Protein AF-A0A7S2KQN2-F1 (afdb_monomer)

Radius of gyration: 42.1 Å; Cα contacts (8 Å, |Δi|>4): 143; chains: 1; bounding box: 127×73×117 Å

Organism: NCBI:txid1333877

pLDDT: mean 79.77, std 14.78, range [39.94, 97.62]

Structure (mmCIF, N/CA/C/O backbone):
data_AF-A0A7S2KQN2-F1
#
_entry.id   AF-A0A7S2KQN2-F1
#
loop_
_atom_site.group_PDB
_atom_site.id
_atom_site.type_symbol
_atom_site.label_atom_id
_atom_site.label_alt_id
_atom_site.label_comp_id
_atom_site.label_asym_id
_atom_site.label_entity_id
_atom_site.label_seq_id
_atom_site.pdbx_PDB_ins_code
_atom_site.Cartn_x
_atom_site.Cartn_y
_atom_site.Cartn_z
_atom_site.occupancy
_atom_site.B_iso_or_equiv
_atom_site.auth_seq_id
_atom_site.auth_comp_id
_atom_site.auth_asym_id
_atom_site.auth_atom_id
_atom_site.pdbx_PDB_model_num
ATOM 1 N N . ALA A 1 1 ? -99.186 -7.436 71.332 1.00 47.84 1 ALA A N 1
ATOM 2 C CA . ALA A 1 1 ? -98.719 -6.067 71.033 1.00 47.84 1 ALA A CA 1
ATOM 3 C C . ALA A 1 1 ? -97.230 -6.122 70.712 1.00 47.84 1 ALA A C 1
ATOM 5 O O . ALA A 1 1 ? -96.457 -6.602 71.530 1.00 47.84 1 ALA A O 1
ATOM 6 N N . ALA A 1 2 ? -96.862 -5.761 69.483 1.00 43.75 2 ALA A N 1
ATOM 7 C CA . ALA A 1 2 ? -95.537 -5.968 68.906 1.00 43.75 2 ALA A CA 1
ATOM 8 C C . ALA A 1 2 ? -94.519 -4.916 69.384 1.00 43.75 2 ALA A C 1
ATOM 10 O O . ALA A 1 2 ? -94.743 -3.716 69.233 1.00 43.75 2 ALA A O 1
ATOM 11 N N . THR A 1 3 ? -93.381 -5.363 69.916 1.00 51.34 3 THR A N 1
ATOM 12 C CA . THR A 1 3 ? -92.246 -4.515 70.298 1.00 51.34 3 THR A CA 1
ATOM 13 C C . THR A 1 3 ? -91.293 -4.348 69.111 1.00 51.34 3 THR A C 1
ATOM 15 O O . THR A 1 3 ? -90.613 -5.266 68.659 1.00 51.34 3 THR A O 1
ATOM 18 N N . ARG A 1 4 ? -91.285 -3.134 68.556 1.00 47.28 4 ARG A N 1
ATOM 19 C CA . ARG A 1 4 ? -90.521 -2.733 67.369 1.00 47.28 4 ARG A CA 1
ATOM 20 C C . ARG A 1 4 ? -89.085 -2.371 67.771 1.00 47.28 4 ARG A C 1
ATOM 22 O O . ARG A 1 4 ? -88.829 -1.281 68.274 1.00 47.28 4 ARG A O 1
ATOM 29 N N . SER A 1 5 ? -88.156 -3.298 67.547 1.00 53.31 5 SER A N 1
ATOM 30 C CA . SER A 1 5 ? -86.717 -3.133 67.796 1.00 53.31 5 SER A CA 1
ATOM 31 C C . SER A 1 5 ? -86.078 -2.163 66.786 1.00 53.31 5 SER A C 1
ATOM 33 O O . SER A 1 5 ? -86.048 -2.420 65.579 1.00 53.31 5 SER A O 1
ATOM 35 N N . LYS A 1 6 ? -85.596 -1.013 67.283 1.00 54.31 6 LYS A N 1
ATOM 36 C CA . LYS A 1 6 ? -84.837 0.005 66.536 1.00 54.31 6 LYS A CA 1
ATOM 37 C C . LYS A 1 6 ? -83.443 -0.542 66.200 1.00 54.31 6 LYS A C 1
ATOM 39 O O . LYS A 1 6 ? -82.565 -0.574 67.055 1.00 54.31 6 LYS A O 1
ATOM 44 N N . ARG A 1 7 ? -83.224 -0.935 64.942 1.00 53.75 7 ARG A N 1
ATOM 45 C CA . ARG A 1 7 ? -81.886 -1.241 64.412 1.00 53.75 7 ARG A CA 1
ATOM 46 C C . ARG A 1 7 ? -81.111 0.066 64.212 1.00 53.75 7 ARG A C 1
ATOM 48 O O . ARG A 1 7 ? -81.484 0.880 63.369 1.00 53.75 7 ARG A O 1
ATOM 55 N N . GLY A 1 8 ? -80.062 0.266 65.007 1.00 54.22 8 GLY A N 1
ATOM 56 C CA . GLY A 1 8 ? -79.105 1.360 64.848 1.00 54.22 8 GLY A CA 1
ATOM 57 C C . GLY A 1 8 ? -78.317 1.219 63.545 1.00 54.22 8 GLY A C 1
ATOM 58 O O . GLY A 1 8 ? -77.849 0.133 63.205 1.00 54.22 8 GLY A O 1
ATOM 59 N N . ARG A 1 9 ? -78.202 2.319 62.799 1.00 58.19 9 ARG A N 1
ATOM 60 C CA . ARG A 1 9 ? -77.371 2.419 61.594 1.00 58.19 9 ARG A CA 1
ATOM 61 C C . ARG A 1 9 ? -75.901 2.530 62.031 1.00 58.19 9 ARG A C 1
ATOM 63 O O . ARG A 1 9 ? -75.618 3.388 62.868 1.00 58.19 9 ARG A O 1
ATOM 70 N N . PRO A 1 10 ? -74.977 1.709 61.505 1.00 64.81 10 PRO A N 1
ATOM 71 C CA . PRO A 1 10 ? -73.561 1.836 61.830 1.00 64.81 10 PRO A CA 1
ATOM 72 C C . PRO A 1 10 ? -72.985 3.159 61.285 1.00 64.81 10 PRO A C 1
ATOM 74 O O . PRO A 1 10 ? -73.462 3.654 60.257 1.00 64.81 10 PRO A O 1
ATOM 77 N N . PRO A 1 11 ? -71.983 3.745 61.966 1.00 63.72 11 PRO A N 1
ATOM 78 C CA . PRO A 1 11 ? -71.341 4.988 61.551 1.00 63.72 11 PRO A CA 1
ATOM 79 C C . PRO A 1 11 ? -70.650 4.808 60.194 1.00 63.72 11 PRO A C 1
ATOM 81 O O . PRO A 1 11 ? -69.930 3.836 59.969 1.00 63.72 11 PRO A O 1
ATOM 84 N N . GLY A 1 12 ? -70.910 5.741 59.275 1.00 60.81 12 GLY A N 1
ATOM 85 C CA . GLY A 1 12 ? -70.342 5.740 57.931 1.00 60.81 12 GLY A CA 1
ATOM 86 C C . GLY A 1 12 ? -68.819 5.831 57.968 1.00 60.81 12 GLY A C 1
ATOM 87 O O . GLY A 1 12 ? -68.258 6.713 58.616 1.00 60.81 12 GLY A O 1
ATOM 88 N N . LEU A 1 13 ? -68.163 4.910 57.262 1.00 66.12 13 LEU A N 1
ATOM 89 C CA . LEU A 1 13 ? -66.723 4.930 57.035 1.00 66.12 13 LEU A CA 1
ATOM 90 C C . LEU A 1 13 ? -66.319 6.243 56.339 1.00 66.12 13 LEU A C 1
ATOM 92 O O . LEU A 1 13 ? -66.995 6.658 55.391 1.00 66.12 13 LEU A O 1
ATOM 96 N N . PRO A 1 14 ? -65.231 6.898 56.783 1.00 67.62 14 PRO A N 1
ATOM 97 C CA . PRO A 1 14 ? -64.757 8.120 56.155 1.00 67.62 14 PRO A CA 1
ATOM 98 C C . PRO A 1 14 ? -64.348 7.837 54.701 1.00 67.62 14 PRO A C 1
ATOM 100 O O . PRO A 1 14 ? -63.766 6.784 54.422 1.00 67.62 14 PRO A O 1
ATOM 103 N N . PRO A 1 15 ? -64.625 8.761 53.764 1.00 63.81 15 PRO A N 1
ATOM 104 C CA . PRO A 1 15 ? -64.240 8.599 52.372 1.00 63.81 15 PRO A CA 1
ATOM 105 C C . PRO A 1 15 ? -62.718 8.469 52.287 1.00 63.81 15 PRO A C 1
ATOM 107 O O . PRO A 1 15 ? -61.971 9.397 52.606 1.00 63.81 15 PRO A O 1
ATOM 110 N N . SER A 1 16 ? -62.259 7.293 51.862 1.00 62.97 16 SER A N 1
ATOM 111 C CA . SER A 1 16 ? -60.866 7.046 51.510 1.00 62.97 16 SER A CA 1
ATOM 112 C C . SER A 1 16 ? -60.422 8.118 50.514 1.00 62.97 16 SER A C 1
ATOM 114 O O . SER A 1 16 ? -61.102 8.323 49.509 1.00 62.97 16 SER A O 1
ATOM 116 N N . GLN A 1 17 ? -59.309 8.806 50.792 1.00 61.53 17 GLN A N 1
ATOM 117 C CA . GLN A 1 17 ? -58.728 9.861 49.949 1.00 61.53 17 GLN A CA 1
ATOM 118 C C . GLN A 1 17 ? -57.572 9.315 49.075 1.00 61.53 17 GLN A C 1
ATOM 120 O O . GLN A 1 17 ? -56.411 9.647 49.329 1.00 61.53 17 GLN A O 1
ATOM 125 N N . PRO A 1 18 ? -57.811 8.503 48.024 1.00 59.31 18 PRO A N 1
ATOM 126 C CA . PRO A 1 18 ? -56.733 7.969 47.186 1.00 59.31 18 PRO A CA 1
ATOM 127 C C . PRO A 1 18 ? -56.028 9.044 46.332 1.00 59.31 18 PRO A C 1
ATOM 129 O O . PRO A 1 18 ? -54.921 8.825 45.847 1.00 59.31 18 PRO A O 1
ATOM 132 N N . GLY A 1 19 ? -56.617 10.236 46.170 1.00 62.84 19 GLY A N 1
ATOM 133 C CA . GLY A 1 19 ? -56.101 11.268 45.260 1.00 62.84 19 GLY A CA 1
ATOM 134 C C . GLY A 1 19 ? -54.906 12.088 45.768 1.00 62.84 19 GLY A C 1
ATOM 135 O O . GLY A 1 19 ? -54.212 12.709 44.962 1.00 62.84 19 GLY A O 1
ATOM 136 N N . ARG A 1 20 ? -54.635 12.126 47.081 1.00 66.50 20 ARG A N 1
ATOM 137 C CA . ARG A 1 20 ? -53.604 13.027 47.642 1.00 66.50 20 ARG A CA 1
ATOM 138 C C . ARG A 1 20 ? -52.184 12.488 47.441 1.00 66.50 20 ARG A C 1
ATOM 140 O O . ARG A 1 20 ? -51.292 13.244 47.063 1.00 66.50 20 ARG A O 1
ATOM 147 N N . LEU A 1 21 ? -52.004 11.175 47.589 1.00 69.50 21 LEU A N 1
ATOM 148 C CA . LEU A 1 21 ? -50.711 10.502 47.418 1.00 69.50 21 LEU A CA 1
ATOM 149 C C . LEU A 1 21 ? -50.263 10.445 45.948 1.00 69.50 21 LEU A C 1
ATOM 151 O O . LEU A 1 21 ? -49.081 10.617 45.657 1.00 69.50 21 LEU A O 1
ATOM 155 N N . GLN A 1 22 ? -51.196 10.279 45.001 1.00 74.25 22 GLN A N 1
ATOM 156 C CA . GLN A 1 22 ? -50.870 10.321 43.568 1.00 74.25 22 GLN A CA 1
ATOM 157 C C . GLN A 1 22 ? -50.415 11.713 43.111 1.00 74.25 22 GLN A C 1
ATOM 159 O O . GLN A 1 22 ? -49.486 11.822 42.312 1.00 74.25 22 GLN A O 1
ATOM 164 N N . ARG A 1 23 ? -51.013 12.786 43.650 1.00 75.25 23 ARG A N 1
ATOM 165 C CA . ARG A 1 23 ? -50.597 14.162 43.332 1.00 75.25 23 ARG A CA 1
ATOM 166 C C . ARG A 1 23 ? -49.216 14.497 43.897 1.00 75.25 23 ARG A C 1
ATOM 168 O O . ARG A 1 23 ? -48.431 15.132 43.199 1.00 75.25 23 ARG A O 1
ATOM 175 N N . GLN A 1 24 ? -48.896 14.028 45.106 1.00 80.06 24 GLN A N 1
ATOM 176 C CA . GLN A 1 24 ? -47.567 14.214 45.703 1.00 80.06 24 GLN A CA 1
ATOM 177 C C . GLN A 1 24 ? -46.477 13.477 44.910 1.00 80.06 24 GLN A C 1
ATOM 179 O O . GLN A 1 24 ? -45.491 14.100 44.525 1.00 80.06 24 GLN A O 1
ATOM 184 N N . ARG A 1 25 ? -46.702 12.209 44.533 1.00 81.62 25 ARG A N 1
ATOM 185 C CA . ARG A 1 25 ? -45.761 11.463 43.674 1.00 81.62 25 ARG A CA 1
ATOM 186 C C . ARG A 1 25 ? -45.557 12.117 42.307 1.00 81.62 25 ARG A C 1
ATOM 188 O O . ARG A 1 25 ? -44.437 12.162 41.809 1.00 81.62 25 ARG A O 1
ATOM 195 N N . GLY A 1 26 ? -46.620 12.647 41.699 1.00 85.69 26 GLY A N 1
ATOM 196 C CA . GLY A 1 26 ? -46.519 13.360 40.423 1.00 85.69 26 GLY A CA 1
ATOM 197 C C . GLY A 1 26 ? -45.683 14.642 40.511 1.00 85.69 26 GLY A C 1
ATOM 198 O O . GLY A 1 26 ? -44.915 14.933 39.594 1.00 85.69 26 GLY A O 1
ATOM 199 N N . ALA A 1 27 ? -45.799 15.391 41.612 1.00 85.50 27 ALA A N 1
ATOM 200 C CA . ALA A 1 27 ? -45.006 16.597 41.845 1.00 85.50 27 ALA A CA 1
ATOM 201 C C . ALA A 1 27 ? -43.520 16.274 42.083 1.00 85.50 27 ALA A C 1
ATOM 203 O O . ALA A 1 27 ? -42.657 16.900 41.471 1.00 85.50 27 ALA A O 1
ATOM 204 N N . GLU A 1 28 ? -43.222 15.250 42.887 1.00 88.44 28 GLU A N 1
ATOM 205 C CA . GLU A 1 28 ? -41.845 14.804 43.148 1.00 88.44 28 GLU A CA 1
ATOM 206 C C . GLU A 1 28 ? -41.140 14.297 41.884 1.00 88.44 28 GLU A C 1
ATOM 208 O O . GLU A 1 28 ? -39.978 14.625 41.643 1.00 88.44 28 GLU A O 1
ATOM 213 N N . LEU A 1 29 ? -41.842 13.536 41.037 1.00 89.38 29 LEU A N 1
ATOM 214 C CA . LEU A 1 29 ? -41.285 13.049 39.772 1.00 89.38 29 LEU A CA 1
ATOM 215 C C . LEU A 1 29 ? -40.969 14.195 38.803 1.00 89.38 29 LEU A C 1
ATOM 217 O O . LEU A 1 29 ? -39.943 14.158 38.126 1.00 89.38 29 LEU A O 1
ATOM 221 N N . ARG A 1 30 ? -41.813 15.234 38.756 1.00 88.69 30 ARG A N 1
ATOM 222 C CA . ARG A 1 30 ? -41.563 16.425 37.929 1.00 88.69 30 ARG A CA 1
ATOM 223 C C . ARG A 1 30 ? -40.381 17.246 38.443 1.00 88.69 30 ARG A C 1
ATOM 225 O O . ARG A 1 30 ? -39.587 17.706 37.627 1.00 88.69 30 ARG A O 1
ATOM 232 N N . ALA A 1 31 ? -40.233 17.383 39.762 1.00 90.88 31 ALA A N 1
ATOM 233 C CA . ALA A 1 31 ? -39.086 18.062 40.365 1.00 90.88 31 ALA A CA 1
ATOM 234 C C . ALA A 1 31 ? -37.769 17.328 40.054 1.00 90.88 31 ALA A C 1
ATOM 236 O O . ALA A 1 31 ? -36.836 17.937 39.535 1.00 90.88 31 ALA A O 1
ATOM 237 N N . LYS A 1 32 ? -37.731 15.999 40.239 1.00 92.12 32 LYS A N 1
ATOM 238 C CA . LYS A 1 32 ? -36.557 15.179 39.887 1.00 92.12 32 LYS A CA 1
ATOM 239 C C . LYS A 1 32 ? -36.219 15.229 38.396 1.00 92.12 32 LYS A C 1
ATOM 241 O O . LYS A 1 32 ? -35.047 15.268 38.032 1.00 92.12 32 LYS A O 1
ATOM 246 N N . ALA A 1 33 ? -37.225 15.246 37.522 1.00 91.19 33 ALA A N 1
ATOM 247 C CA . ALA A 1 33 ? -37.001 15.372 36.083 1.00 91.19 33 ALA A CA 1
ATOM 248 C C . ALA A 1 33 ? -36.385 16.733 35.706 1.00 91.19 33 ALA A C 1
ATOM 250 O O . ALA A 1 33 ? -35.518 16.789 34.833 1.00 91.19 33 ALA A O 1
ATOM 251 N N . ALA A 1 34 ? -36.795 17.819 36.371 1.00 92.31 34 ALA A N 1
ATOM 252 C CA . ALA A 1 34 ? -36.225 19.147 36.155 1.00 92.31 34 ALA A CA 1
ATOM 253 C C . ALA A 1 34 ? -34.761 19.232 36.622 1.00 92.31 34 ALA A C 1
ATOM 255 O O . ALA A 1 34 ? -33.922 19.759 35.891 1.00 92.31 34 ALA A O 1
ATOM 256 N N . GLU A 1 35 ? -34.431 18.651 37.781 1.00 93.50 35 GLU A N 1
ATOM 257 C CA . GLU A 1 35 ? -33.047 18.574 38.274 1.00 93.50 35 GLU A CA 1
ATOM 258 C C . GLU A 1 35 ? -32.141 17.771 37.332 1.00 93.50 35 GLU A C 1
ATOM 260 O O . GLU A 1 35 ? -31.055 18.229 36.971 1.00 93.50 35 GLU A O 1
ATOM 265 N N . LEU A 1 36 ? -32.605 16.604 36.866 1.00 93.12 36 LEU A N 1
ATOM 266 C CA . LEU A 1 36 ? -31.858 15.781 35.909 1.00 93.12 36 LEU A CA 1
ATOM 267 C C . LEU A 1 36 ? -31.608 16.515 34.589 1.00 93.12 36 LEU A C 1
ATOM 269 O O . LEU A 1 36 ? -30.515 16.416 34.028 1.00 93.12 36 LEU A O 1
ATOM 273 N N . LYS A 1 37 ? -32.590 17.281 34.104 1.00 93.94 37 LYS A N 1
ATOM 274 C CA . LYS A 1 37 ? -32.437 18.076 32.883 1.00 93.94 37 LYS A CA 1
ATOM 275 C C . LYS A 1 37 ? -31.386 19.179 33.053 1.00 93.94 37 LYS A C 1
ATOM 277 O O . LYS A 1 37 ? -30.513 19.308 32.198 1.00 93.94 37 LYS A O 1
ATOM 282 N N . GLY A 1 38 ? -31.406 19.901 34.175 1.00 94.06 38 GLY A N 1
ATOM 283 C CA . GLY A 1 38 ? -30.393 20.919 34.478 1.00 94.06 38 GLY A CA 1
ATOM 284 C C . GLY A 1 38 ? -28.980 20.335 34.607 1.00 94.06 38 GLY A C 1
ATOM 285 O O . GLY A 1 38 ? -28.010 20.908 34.104 1.00 94.06 38 GLY A O 1
ATOM 286 N N . MET A 1 39 ? -28.852 19.148 35.209 1.00 94.88 39 MET A N 1
ATOM 287 C CA . MET A 1 39 ? -27.568 18.448 35.302 1.00 94.88 39 MET A CA 1
ATOM 288 C C . MET A 1 39 ? -27.047 18.016 33.921 1.00 94.88 39 MET A C 1
ATOM 290 O O . MET A 1 39 ? -25.857 18.171 33.640 1.00 94.88 39 MET A O 1
ATOM 294 N N . ALA A 1 40 ? -27.925 17.528 33.039 1.00 93.00 40 ALA A N 1
ATOM 295 C CA . ALA A 1 40 ? -27.562 17.140 31.676 1.00 93.00 40 ALA A CA 1
ATOM 296 C C . ALA A 1 40 ? -27.080 18.334 30.831 1.00 93.00 40 ALA A C 1
ATOM 298 O O . ALA A 1 40 ? -26.067 18.229 30.136 1.00 93.00 40 ALA A O 1
ATOM 299 N N . GLU A 1 41 ? -27.755 19.483 30.927 1.00 94.38 41 GLU A N 1
ATOM 300 C CA . GLU A 1 41 ? -27.360 20.715 30.232 1.00 94.38 41 GLU A CA 1
ATOM 301 C C . GLU A 1 41 ? -25.989 21.224 30.721 1.00 94.38 41 GLU A C 1
ATOM 303 O O . GLU A 1 41 ? -25.114 21.526 29.906 1.00 94.38 41 GLU A O 1
ATOM 308 N N . SER A 1 42 ? -25.736 21.198 32.037 1.00 93.62 42 SER A N 1
ATOM 309 C CA . SER A 1 42 ? -24.426 21.555 32.609 1.00 93.62 42 SER A CA 1
ATOM 310 C C . SER A 1 42 ? -23.295 20.630 32.136 1.00 93.62 42 SER A C 1
ATOM 312 O O . SER A 1 42 ? -22.179 21.084 31.862 1.00 93.62 42 SER A O 1
ATOM 314 N N . LEU A 1 43 ? -23.562 19.325 32.014 1.00 93.25 43 LEU A N 1
ATOM 315 C CA . LEU A 1 43 ? -22.584 18.356 31.514 1.00 93.25 43 LEU A CA 1
ATOM 316 C C . LEU A 1 43 ? -22.271 18.565 30.029 1.00 93.25 43 LEU A C 1
ATOM 318 O O . LEU A 1 43 ? -21.102 18.490 29.644 1.00 93.25 43 LEU A O 1
ATOM 322 N N . LEU A 1 44 ? -23.277 18.878 29.207 1.00 90.06 44 LEU A N 1
ATOM 323 C CA . LEU A 1 44 ? -23.083 19.219 27.795 1.00 90.06 44 LEU A CA 1
ATOM 324 C C . LEU A 1 44 ? -22.231 20.482 27.628 1.00 90.06 44 LEU A C 1
ATOM 326 O O . LEU A 1 44 ? -21.297 20.490 26.822 1.00 90.06 44 LEU A O 1
ATOM 330 N N . GLU A 1 45 ? -22.487 21.519 28.425 1.00 92.81 45 GLU A N 1
ATOM 331 C CA . GLU A 1 45 ? -21.701 22.754 28.385 1.00 92.81 45 GLU A CA 1
ATOM 332 C C . GLU A 1 45 ? -20.241 22.512 28.811 1.00 92.81 45 GLU A C 1
ATOM 334 O O . GLU A 1 45 ? -19.302 22.953 28.137 1.00 92.81 45 GLU A O 1
ATOM 339 N N . LYS A 1 46 ? -20.023 21.742 29.887 1.00 91.62 46 LYS A N 1
ATOM 340 C CA . LYS A 1 46 ? -18.676 21.337 30.330 1.00 91.62 46 LYS A CA 1
ATOM 341 C C . LYS A 1 46 ? -17.955 20.501 29.270 1.00 91.62 46 LYS A C 1
ATOM 343 O O . LYS A 1 46 ? -16.780 20.751 29.004 1.00 91.62 46 LYS A O 1
ATOM 348 N N . ALA A 1 47 ? -18.641 19.563 28.617 1.00 86.75 47 ALA A N 1
ATOM 349 C CA . ALA A 1 47 ? -18.073 18.774 27.525 1.00 86.75 47 ALA A CA 1
ATOM 350 C C . ALA A 1 47 ? -17.683 19.651 26.321 1.00 86.75 47 ALA A C 1
ATOM 352 O O . ALA A 1 47 ? -16.631 19.436 25.715 1.00 86.75 47 ALA A O 1
ATOM 353 N N . GLY A 1 48 ? -18.483 20.675 26.005 1.00 85.94 48 GLY A N 1
ATOM 354 C CA . GLY A 1 48 ? -18.160 21.678 24.988 1.00 85.94 48 GLY A CA 1
ATOM 355 C C . GLY A 1 48 ? -16.880 22.453 25.313 1.00 85.94 48 GLY A C 1
ATOM 356 O O . GLY A 1 48 ? -15.976 22.528 24.477 1.00 85.94 48 GLY A O 1
ATOM 357 N N . LYS A 1 49 ? -16.754 22.950 26.551 1.00 82.69 49 LYS A N 1
ATOM 358 C CA . LYS A 1 49 ? -15.556 23.666 27.029 1.00 82.69 49 LYS A CA 1
ATOM 359 C C . LYS A 1 49 ? -14.311 22.776 27.007 1.00 82.69 49 LYS A C 1
ATOM 361 O O . LYS A 1 49 ? -13.274 23.197 26.503 1.00 82.69 49 LYS A O 1
ATOM 366 N N . LEU A 1 50 ? -14.419 21.522 27.451 1.00 74.69 50 LEU A N 1
ATOM 367 C CA . LEU A 1 50 ? -13.312 20.558 27.405 1.00 74.69 50 LEU A CA 1
ATOM 368 C C . LEU A 1 50 ? -12.868 20.245 25.968 1.00 74.69 50 LEU A C 1
ATOM 370 O O . LEU A 1 50 ? -11.670 20.181 25.697 1.00 74.69 50 LEU A O 1
ATOM 374 N N . ARG A 1 51 ? -13.806 20.111 25.019 1.00 70.75 51 ARG A N 1
ATOM 375 C CA . ARG A 1 51 ? -13.478 19.921 23.593 1.00 70.75 51 ARG A CA 1
ATOM 376 C C . ARG A 1 51 ? -12.782 21.141 22.985 1.00 70.75 51 ARG A C 1
ATOM 378 O O . ARG A 1 51 ? -11.897 20.965 22.150 1.00 70.75 51 ARG A O 1
ATOM 385 N N . ALA A 1 52 ? -13.164 22.352 23.388 1.00 64.56 52 ALA A N 1
ATOM 386 C CA . ALA A 1 52 ? -12.520 23.585 22.938 1.00 64.56 52 ALA A CA 1
ATOM 387 C C . ALA A 1 52 ? -11.100 23.740 23.514 1.00 64.56 52 ALA A C 1
ATOM 389 O O . ALA A 1 52 ? -10.179 24.099 22.783 1.00 64.56 52 ALA A O 1
ATOM 390 N N . ILE A 1 53 ? -10.903 23.406 24.794 1.00 63.91 53 ILE A N 1
ATOM 391 C CA . ILE A 1 53 ? -9.587 23.438 25.452 1.00 63.91 53 ILE A CA 1
ATOM 392 C C . ILE A 1 53 ? -8.648 22.392 24.843 1.00 63.91 53 ILE A C 1
ATOM 394 O O . ILE A 1 53 ? -7.506 22.716 24.527 1.00 63.91 53 ILE A O 1
ATOM 398 N N . LYS A 1 54 ? -9.136 21.167 24.597 1.00 55.66 54 LYS A N 1
ATOM 399 C CA . LYS A 1 54 ? -8.340 20.112 23.955 1.00 55.66 54 LYS A CA 1
ATOM 400 C C . LYS A 1 54 ? -7.903 20.504 22.540 1.00 55.66 54 LYS A C 1
ATOM 402 O O . LYS A 1 54 ? -6.739 20.336 22.203 1.00 55.66 54 LYS A O 1
ATOM 407 N N . ARG A 1 55 ? -8.793 21.121 21.748 1.00 54.25 55 ARG A N 1
ATOM 408 C CA . ARG A 1 55 ? -8.425 21.665 20.428 1.00 54.25 55 ARG A CA 1
ATOM 409 C C . ARG A 1 55 ? -7.330 22.730 20.513 1.00 54.25 55 ARG A C 1
ATOM 411 O O . ARG A 1 55 ? -6.399 22.672 19.725 1.00 54.25 55 ARG A O 1
ATOM 418 N N . ARG A 1 56 ? -7.389 23.637 21.493 1.00 53.56 56 ARG A N 1
ATOM 419 C CA . ARG A 1 56 ? -6.343 24.658 21.690 1.00 53.56 56 ARG A CA 1
ATOM 420 C C . ARG A 1 56 ? -5.000 24.085 22.154 1.00 53.56 56 ARG A C 1
ATOM 422 O O . ARG A 1 56 ? -3.970 24.662 21.836 1.00 53.56 56 ARG A O 1
ATOM 429 N N . GLN A 1 57 ? -4.988 22.977 22.897 1.00 52.22 57 GLN A N 1
ATOM 430 C CA . GLN A 1 57 ? -3.737 22.323 23.310 1.00 52.22 57 GLN A CA 1
ATOM 431 C C . GLN A 1 57 ? -3.091 21.500 22.185 1.00 52.22 57 GLN A C 1
ATOM 433 O O . GLN A 1 57 ? -1.865 21.430 22.119 1.00 52.22 57 GLN A O 1
ATOM 438 N N . ASP A 1 58 ? -3.883 20.930 21.275 1.00 50.78 58 ASP A N 1
ATOM 439 C CA . ASP A 1 58 ? -3.362 20.153 20.141 1.00 50.78 58 ASP A CA 1
ATOM 440 C C . ASP A 1 58 ? -2.869 21.030 18.969 1.00 50.78 58 ASP A C 1
ATOM 442 O O . ASP A 1 58 ? -2.102 20.556 18.137 1.00 50.78 58 ASP A O 1
ATOM 446 N N . GLU A 1 59 ? -3.227 22.320 18.913 1.00 51.72 59 GLU A N 1
ATOM 447 C CA . GLU A 1 59 ? -2.798 23.255 17.851 1.00 51.72 59 GLU A CA 1
ATOM 448 C C . GLU A 1 59 ? -1.285 23.564 17.844 1.00 51.72 59 GLU A C 1
ATOM 450 O O . GLU A 1 59 ? -0.768 24.085 16.854 1.00 51.72 59 GLU A O 1
ATOM 455 N N . GLY A 1 60 ? -0.560 23.217 18.913 1.00 54.94 60 GLY A N 1
ATOM 456 C CA . GLY A 1 60 ? 0.896 23.384 19.009 1.00 54.94 60 GLY A CA 1
ATOM 457 C C . GLY A 1 60 ? 1.703 22.087 18.924 1.00 54.94 60 GLY A C 1
ATOM 458 O O . GLY A 1 60 ? 2.929 22.139 18.814 1.00 54.94 60 GLY A O 1
ATOM 459 N N . ARG A 1 61 ? 1.055 20.915 18.986 1.00 66.19 61 ARG A N 1
ATOM 460 C CA . ARG A 1 61 ? 1.766 19.633 18.985 1.00 66.19 61 ARG A CA 1
ATO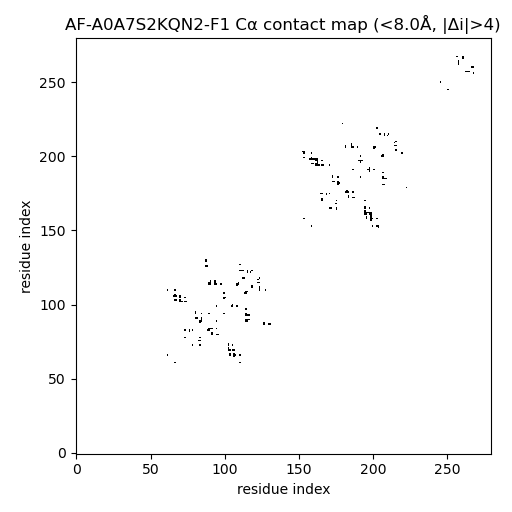M 461 C C . ARG A 1 61 ? 1.899 19.138 17.554 1.00 66.19 61 ARG A C 1
ATOM 463 O O . ARG A 1 61 ? 0.910 18.795 16.917 1.00 66.19 61 ARG A O 1
ATOM 470 N N . VAL A 1 62 ? 3.137 19.092 1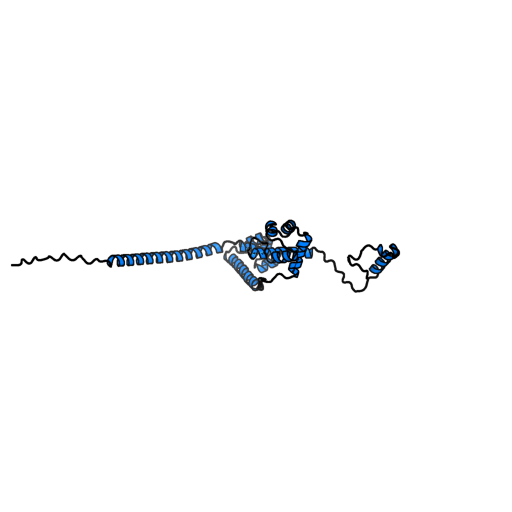7.068 1.00 72.50 62 VAL A N 1
ATOM 471 C CA . VAL A 1 62 ? 3.476 18.505 15.768 1.00 72.50 62 VAL A CA 1
ATOM 472 C C . VAL A 1 62 ? 2.908 17.086 15.707 1.00 72.50 62 VAL A C 1
ATOM 474 O O . VAL A 1 62 ? 3.304 16.236 16.510 1.00 72.50 62 VAL A O 1
ATOM 477 N N . GLN A 1 63 ? 1.958 16.834 14.803 1.00 81.25 63 GLN A N 1
ATOM 478 C CA . GLN A 1 63 ? 1.388 15.501 14.652 1.00 81.25 63 GLN A CA 1
ATOM 479 C C . GLN A 1 63 ? 2.337 14.624 13.835 1.00 81.25 63 GLN A C 1
ATOM 481 O O . GLN A 1 63 ? 3.044 15.098 12.946 1.00 81.25 63 GLN A O 1
ATOM 486 N N . GLN A 1 64 ? 2.339 13.321 14.115 1.00 82.62 64 GLN A N 1
ATOM 487 C CA . GLN A 1 64 ? 3.160 12.359 13.374 1.00 82.62 64 GLN A CA 1
ATOM 488 C C . GLN A 1 64 ? 2.826 12.362 11.871 1.00 82.62 64 GLN A C 1
ATOM 490 O O . GLN A 1 64 ? 3.720 12.267 11.033 1.00 82.62 64 GLN A O 1
ATOM 495 N N . SER A 1 65 ? 1.552 12.574 11.538 1.00 81.31 65 SER A N 1
ATOM 496 C CA . SER A 1 65 ? 1.068 12.750 10.167 1.00 81.31 65 SER A CA 1
ATOM 497 C C . SER A 1 65 ? 1.705 13.945 9.452 1.00 81.31 65 SER A C 1
ATOM 499 O O . SER A 1 65 ? 2.007 13.852 8.263 1.00 81.31 65 SER A O 1
ATOM 501 N N . ASP A 1 66 ? 1.954 15.050 10.160 1.00 81.69 66 ASP A N 1
ATOM 502 C CA . ASP A 1 66 ? 2.609 16.229 9.586 1.00 81.69 66 ASP A CA 1
ATOM 503 C C . ASP A 1 66 ? 4.079 15.924 9.256 1.00 81.69 66 ASP A C 1
ATOM 505 O O . ASP A 1 66 ? 4.580 16.320 8.204 1.00 81.69 66 ASP A O 1
ATOM 509 N N . ILE A 1 67 ? 4.762 15.164 10.121 1.00 87.88 67 ILE A N 1
ATOM 510 C CA . ILE A 1 67 ? 6.163 14.759 9.923 1.00 87.88 67 ILE A CA 1
ATOM 511 C C . ILE A 1 67 ? 6.296 13.850 8.700 1.00 87.88 67 ILE A C 1
ATOM 513 O O . ILE A 1 67 ? 7.163 14.070 7.853 1.00 87.88 67 ILE A O 1
ATOM 517 N N . GLU A 1 68 ? 5.452 12.826 8.595 1.00 88.88 68 GLU A N 1
ATOM 518 C CA . GLU A 1 68 ? 5.468 11.888 7.468 1.00 88.88 68 GLU A CA 1
ATOM 519 C C . GLU A 1 68 ? 5.191 12.598 6.144 1.00 88.88 68 GLU A C 1
ATOM 521 O O . GLU A 1 68 ? 5.849 12.329 5.136 1.00 88.88 68 GLU A O 1
ATOM 526 N N . TRP A 1 69 ? 4.267 13.558 6.154 1.00 83.56 69 TRP A N 1
ATOM 527 C CA . TRP A 1 69 ? 3.931 14.301 4.953 1.00 83.56 69 TRP A CA 1
ATOM 528 C C . TRP A 1 69 ? 5.062 15.225 4.496 1.00 83.56 69 TRP A C 1
ATOM 530 O O . TRP A 1 69 ? 5.446 15.194 3.325 1.00 83.56 69 TRP A O 1
ATOM 540 N N . VAL A 1 70 ? 5.636 16.019 5.404 1.00 88.12 70 VAL A N 1
ATOM 541 C CA . VAL A 1 70 ? 6.771 16.887 5.054 1.00 88.12 70 VAL A CA 1
ATOM 542 C C . VAL A 1 70 ? 7.962 16.041 4.587 1.00 88.12 70 VAL A C 1
ATOM 544 O O . VAL A 1 70 ? 8.687 16.429 3.666 1.00 88.12 70 VAL A O 1
ATOM 547 N N . SER A 1 71 ? 8.100 14.830 5.131 1.00 91.75 71 SER A N 1
ATOM 548 C CA . SER A 1 71 ? 9.117 13.876 4.698 1.00 91.75 71 SER A CA 1
ATOM 549 C C . SER A 1 71 ? 8.868 13.419 3.262 1.00 91.75 71 SER A C 1
ATOM 551 O O . SER A 1 71 ? 9.815 13.249 2.496 1.00 91.75 71 SER A O 1
ATOM 553 N N . GLN A 1 72 ? 7.607 13.239 2.868 1.00 88.31 72 GLN A N 1
ATOM 554 C CA . GLN A 1 72 ? 7.259 12.900 1.493 1.00 88.31 72 GLN A CA 1
ATOM 555 C C . GLN A 1 72 ? 7.576 14.048 0.531 1.00 88.31 72 GLN A C 1
ATOM 557 O O . GLN A 1 72 ? 8.164 13.802 -0.515 1.00 88.31 72 GLN A O 1
ATOM 562 N N . VAL A 1 73 ? 7.297 15.301 0.907 1.00 86.69 73 VAL A N 1
ATOM 563 C CA . VAL A 1 73 ? 7.690 16.471 0.100 1.00 86.69 73 VAL A CA 1
ATOM 564 C C . VAL A 1 73 ? 9.198 16.505 -0.122 1.00 86.69 73 VAL A C 1
ATOM 566 O O . VAL A 1 73 ? 9.649 16.732 -1.241 1.00 86.69 73 VAL A O 1
ATOM 569 N N . TYR A 1 74 ? 9.983 16.234 0.919 1.00 92.56 74 TYR A N 1
ATOM 570 C CA . TYR A 1 74 ? 11.435 16.154 0.797 1.00 92.56 74 TYR A CA 1
ATOM 571 C C . TYR A 1 74 ? 11.881 15.067 -0.197 1.00 92.56 74 TYR A C 1
ATOM 573 O O . TYR A 1 74 ? 12.763 15.312 -1.023 1.00 92.56 74 TYR A O 1
ATOM 581 N N . LYS A 1 75 ? 11.241 13.888 -0.157 1.00 92.56 75 LYS A N 1
ATOM 582 C CA . LYS A 1 75 ? 11.499 12.779 -1.092 1.00 92.56 75 LYS A CA 1
ATOM 583 C C . LYS A 1 75 ? 11.101 13.122 -2.528 1.00 92.56 75 LYS A C 1
ATOM 585 O O . LYS A 1 75 ? 11.862 12.819 -3.439 1.00 92.56 75 LYS A O 1
ATOM 590 N N . ASP A 1 76 ? 9.958 13.775 -2.728 1.00 90.06 76 ASP A N 1
ATOM 591 C CA . ASP A 1 76 ? 9.448 14.143 -4.056 1.00 90.06 76 ASP A CA 1
ATOM 592 C C . ASP A 1 76 ? 10.388 15.117 -4.789 1.00 90.06 76 ASP A C 1
ATOM 594 O O . ASP A 1 76 ? 10.493 15.083 -6.015 1.00 90.06 76 ASP A O 1
ATOM 598 N N . TYR A 1 77 ? 11.081 15.984 -4.044 1.00 91.31 77 TYR A N 1
ATOM 599 C CA . TYR A 1 77 ? 12.068 16.921 -4.588 1.00 91.31 77 TYR A CA 1
ATOM 600 C C . TYR A 1 77 ? 13.513 16.410 -4.495 1.00 91.31 77 TYR A C 1
ATOM 602 O O . TYR A 1 77 ? 14.430 17.164 -4.812 1.00 91.31 77 TYR A O 1
ATOM 610 N N . SER A 1 78 ? 13.733 15.156 -4.081 1.00 87.25 78 SER A N 1
ATOM 611 C CA . SER A 1 78 ? 15.059 14.530 -3.945 1.00 87.25 78 SER A CA 1
ATOM 612 C C . SER A 1 78 ? 16.074 15.368 -3.151 1.00 87.25 78 SER A C 1
ATOM 614 O O . SER A 1 78 ? 17.267 15.334 -3.441 1.00 87.25 78 SER A O 1
ATOM 616 N N . GLY A 1 79 ? 15.610 16.150 -2.170 1.00 83.62 79 GLY A N 1
ATOM 617 C CA . GLY A 1 79 ? 16.473 17.039 -1.384 1.00 83.62 79 GLY A CA 1
ATOM 618 C C . GLY A 1 79 ? 16.982 18.296 -2.109 1.00 83.62 79 GLY A C 1
ATOM 619 O O . GLY A 1 79 ? 17.894 18.943 -1.601 1.00 83.62 79 GLY A O 1
ATOM 620 N N . ASP A 1 80 ? 16.413 18.672 -3.259 1.00 92.94 80 ASP A N 1
ATOM 621 C CA . ASP A 1 80 ? 16.769 19.899 -3.986 1.00 92.94 80 ASP A CA 1
ATOM 622 C C . ASP A 1 80 ? 16.408 21.155 -3.167 1.00 92.94 80 ASP A C 1
ATOM 624 O O . ASP A 1 80 ? 15.234 21.511 -2.999 1.00 92.94 80 ASP A O 1
ATOM 628 N N . VAL A 1 81 ? 17.442 21.815 -2.638 1.00 90.25 81 VAL A N 1
ATOM 629 C CA . VAL A 1 81 ? 17.332 22.920 -1.674 1.00 90.25 81 VAL A CA 1
ATOM 630 C C . VAL A 1 81 ? 16.591 24.119 -2.264 1.00 90.25 81 VAL A C 1
ATOM 632 O O . VAL A 1 81 ? 15.789 24.741 -1.567 1.00 90.25 81 VAL A O 1
ATOM 635 N N . ASP A 1 82 ? 16.782 24.409 -3.552 1.00 92.88 82 ASP A N 1
ATOM 636 C CA . ASP A 1 82 ? 16.159 25.558 -4.215 1.00 92.88 82 ASP A CA 1
ATOM 637 C C . ASP A 1 82 ? 14.649 25.370 -4.374 1.00 92.88 82 ASP A C 1
ATOM 639 O O . ASP A 1 82 ? 13.847 26.279 -4.123 1.00 92.88 82 ASP A O 1
ATOM 643 N N . LYS A 1 83 ? 14.233 24.155 -4.742 1.00 92.00 83 LYS A N 1
ATOM 644 C CA . LYS A 1 83 ? 12.810 23.815 -4.859 1.00 92.00 83 LYS A CA 1
ATOM 645 C C . LYS A 1 83 ? 12.143 23.769 -3.492 1.00 92.00 83 LYS A C 1
ATOM 647 O O . LYS A 1 83 ? 11.033 24.282 -3.350 1.00 92.00 83 LYS A O 1
ATOM 652 N N . LEU A 1 84 ? 12.816 23.208 -2.487 1.00 89.38 84 LEU A N 1
ATOM 653 C CA . LEU A 1 84 ? 12.303 23.156 -1.118 1.00 89.38 84 LEU A CA 1
ATOM 654 C C . LEU A 1 84 ? 12.148 24.555 -0.517 1.00 89.38 84 LEU A C 1
ATOM 656 O O . LEU A 1 84 ? 11.095 24.840 0.051 1.00 89.38 84 LEU A O 1
ATOM 660 N N . ALA A 1 85 ? 13.126 25.443 -0.714 1.00 91.19 85 ALA A N 1
ATOM 661 C CA . ALA A 1 85 ? 13.054 26.844 -0.302 1.00 91.19 85 ALA A CA 1
ATOM 662 C C . ALA A 1 85 ? 11.839 27.549 -0.926 1.00 91.19 85 ALA A C 1
ATOM 664 O O . ALA A 1 85 ? 11.037 28.162 -0.218 1.00 91.19 85 ALA A O 1
ATOM 665 N N . LYS A 1 86 ? 11.635 27.384 -2.240 1.00 89.56 86 LYS A N 1
ATOM 666 C CA . LYS A 1 86 ? 10.513 27.995 -2.966 1.00 89.56 86 LYS A CA 1
ATOM 667 C C . LYS A 1 86 ? 9.148 27.449 -2.537 1.00 89.56 86 LYS A C 1
ATOM 669 O O . LYS A 1 86 ? 8.212 28.225 -2.375 1.00 89.56 86 LYS A O 1
ATOM 674 N N . VAL A 1 87 ? 9.023 26.132 -2.362 1.00 85.88 87 VAL A N 1
ATOM 675 C CA . VAL A 1 87 ? 7.753 25.476 -1.994 1.00 85.88 87 VAL A CA 1
ATOM 676 C C . VAL A 1 87 ? 7.390 25.742 -0.536 1.00 85.88 87 VAL A C 1
ATOM 678 O O . VAL A 1 87 ? 6.225 25.981 -0.229 1.00 85.88 87 VAL A O 1
ATOM 681 N N . CYS A 1 88 ? 8.377 25.723 0.358 1.00 84.88 88 CYS A N 1
ATOM 682 C CA . CYS A 1 88 ? 8.154 25.943 1.784 1.00 84.88 88 CYS A CA 1
ATOM 683 C C . CYS A 1 88 ? 8.136 27.430 2.167 1.00 84.88 88 CYS A C 1
ATOM 685 O O . CYS A 1 88 ? 7.756 27.764 3.286 1.00 84.88 88 CYS A O 1
ATOM 687 N N . GLY A 1 89 ? 8.548 28.324 1.260 1.00 85.69 89 GLY A N 1
ATOM 688 C CA . GLY A 1 89 ? 8.699 29.753 1.541 1.00 85.69 89 GLY A CA 1
ATOM 689 C C . GLY A 1 89 ? 9.802 30.040 2.562 1.00 85.69 89 GLY A C 1
ATOM 690 O O . GLY A 1 89 ? 9.671 30.965 3.357 1.00 85.69 89 GLY A O 1
ATOM 691 N N . VAL A 1 90 ? 10.850 29.216 2.563 1.00 87.88 90 VAL A N 1
ATOM 692 C CA . VAL A 1 90 ? 11.982 29.272 3.494 1.00 87.88 90 VAL A CA 1
ATOM 693 C C . VAL A 1 90 ? 13.168 29.940 2.802 1.00 87.88 90 VAL A C 1
ATOM 695 O O . VAL A 1 90 ? 13.395 29.725 1.613 1.00 87.88 90 VAL A O 1
ATOM 698 N N . GLN A 1 91 ? 13.950 30.738 3.534 1.00 90.12 91 GLN A N 1
ATOM 699 C CA . GLN A 1 91 ? 15.171 31.331 2.985 1.00 90.12 91 GLN A CA 1
ATOM 700 C C . GLN A 1 91 ? 16.218 30.248 2.701 1.00 90.12 91 GLN A C 1
ATOM 702 O O . GLN A 1 91 ? 16.572 29.463 3.583 1.00 90.12 91 GLN A O 1
ATOM 707 N N . ARG A 1 92 ? 16.751 30.242 1.475 1.00 92.81 92 ARG A N 1
ATOM 708 C CA . ARG A 1 92 ? 17.783 29.295 1.026 1.00 92.81 92 ARG A CA 1
ATOM 709 C C . ARG A 1 92 ? 18.996 29.268 1.961 1.00 92.81 92 ARG A C 1
ATOM 711 O O . ARG A 1 92 ? 19.468 28.195 2.319 1.00 92.81 92 ARG A O 1
ATOM 718 N N . GLU A 1 93 ? 19.434 30.433 2.427 1.00 93.06 93 GLU A N 1
ATOM 719 C CA . GLU A 1 93 ? 20.586 30.567 3.326 1.00 93.06 93 GLU A CA 1
ATOM 720 C C . GLU A 1 93 ? 20.421 29.784 4.638 1.00 93.06 93 GLU A C 1
ATOM 722 O O . GLU A 1 93 ? 21.390 29.251 5.173 1.00 93.06 93 GLU A O 1
ATOM 727 N N . LEU A 1 94 ? 19.198 29.684 5.169 1.00 90.69 94 LEU A N 1
ATOM 728 C CA . LEU A 1 94 ? 18.930 28.941 6.405 1.00 90.69 94 LEU A CA 1
ATOM 729 C C . LEU A 1 94 ? 18.983 27.426 6.180 1.00 90.69 94 LEU A C 1
ATOM 731 O O . LEU A 1 94 ? 19.423 26.688 7.062 1.00 90.69 94 LEU A O 1
ATOM 735 N N . LEU A 1 95 ? 18.573 26.965 4.997 1.00 91.62 95 LEU A N 1
ATOM 736 C CA . LEU A 1 95 ? 18.696 25.563 4.599 1.00 91.62 95 LEU A CA 1
ATOM 737 C C . LEU A 1 95 ? 20.155 25.167 4.358 1.00 91.62 95 LEU A C 1
ATOM 739 O O . LEU A 1 95 ? 20.547 24.070 4.744 1.00 91.62 95 LEU A O 1
ATOM 743 N N . GLU A 1 96 ? 20.962 26.066 3.791 1.00 93.06 96 GLU A N 1
ATOM 744 C CA . GLU A 1 96 ? 22.404 25.857 3.601 1.00 93.06 96 GLU A CA 1
ATOM 745 C C . GLU A 1 96 ? 23.175 25.872 4.931 1.00 93.06 96 GLU A C 1
ATOM 747 O O . GLU A 1 96 ? 24.083 25.066 5.122 1.00 93.06 96 GLU A O 1
ATOM 752 N N . LYS A 1 97 ? 22.785 26.728 5.888 1.00 92.88 97 LYS A N 1
ATOM 753 C CA . LYS A 1 97 ? 23.381 26.761 7.239 1.00 92.88 97 LYS A CA 1
ATOM 754 C C . LYS A 1 97 ? 23.017 25.538 8.084 1.00 92.88 97 LYS A C 1
ATOM 756 O O . LYS A 1 97 ? 23.818 25.095 8.907 1.00 92.88 97 LYS A O 1
ATOM 761 N N . HIS A 1 98 ? 21.820 24.983 7.896 1.00 90.62 98 HIS A N 1
ATOM 762 C CA . HIS A 1 98 ? 21.331 23.826 8.648 1.00 90.62 98 HIS A CA 1
ATOM 763 C C . HIS A 1 98 ? 20.823 22.716 7.718 1.00 90.62 98 HIS A C 1
ATOM 765 O O . HIS A 1 98 ? 19.625 22.405 7.733 1.00 90.62 98 HIS A O 1
ATOM 771 N N . PRO A 1 99 ? 21.710 22.064 6.944 1.00 91.44 99 PRO A N 1
ATOM 772 C CA . PRO A 1 99 ? 21.291 21.059 5.982 1.00 91.44 99 PRO A CA 1
ATOM 773 C C . PRO A 1 99 ? 20.566 19.905 6.695 1.00 91.44 99 PRO A C 1
ATOM 775 O O . PRO A 1 99 ? 21.033 19.419 7.737 1.00 91.44 99 PRO A O 1
ATOM 778 N N . PRO A 1 100 ? 19.389 19.487 6.201 1.00 93.31 100 PRO A N 1
ATOM 779 C CA . PRO A 1 100 ? 18.697 18.332 6.749 1.00 93.31 100 PRO A CA 1
ATOM 780 C C . PRO A 1 100 ? 19.460 17.050 6.410 1.00 93.31 100 PRO A C 1
ATOM 782 O O . PRO A 1 100 ? 19.909 16.872 5.280 1.00 93.31 100 PRO A O 1
ATOM 785 N N . LYS A 1 101 ? 19.602 16.150 7.389 1.00 92.88 101 LYS A N 1
ATOM 786 C CA . LYS A 1 101 ? 20.290 14.860 7.185 1.00 92.88 101 LYS A CA 1
ATOM 787 C C . LYS A 1 101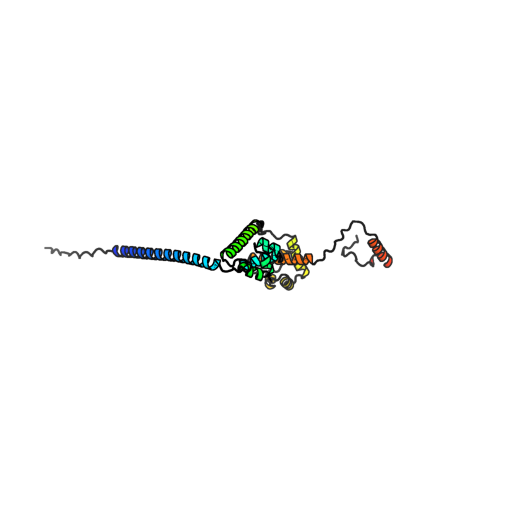 ? 19.409 13.838 6.474 1.00 92.88 101 LYS A C 1
ATOM 789 O O . LYS A 1 101 ? 19.890 13.048 5.671 1.00 92.88 101 LYS A O 1
ATOM 794 N N . ASP A 1 102 ? 18.126 13.845 6.808 1.00 92.75 102 ASP A N 1
ATOM 795 C CA . ASP A 1 102 ? 17.115 12.971 6.240 1.00 92.75 102 ASP A CA 1
ATOM 796 C C . ASP A 1 102 ? 15.773 13.717 6.120 1.00 92.75 102 ASP A C 1
ATOM 798 O O . ASP A 1 102 ? 15.597 14.845 6.598 1.00 92.75 102 ASP A O 1
ATOM 802 N N . ALA A 1 103 ? 14.806 13.076 5.466 1.00 92.94 103 ALA A N 1
ATOM 803 C CA . ALA A 1 103 ? 13.473 13.635 5.266 1.00 92.94 103 ALA A CA 1
ATOM 804 C C . ALA A 1 103 ? 12.743 13.924 6.596 1.00 92.94 103 ALA A C 1
ATOM 806 O O . ALA A 1 103 ? 11.992 14.895 6.705 1.00 92.94 103 ALA A O 1
ATOM 807 N N . ALA A 1 104 ? 12.986 13.109 7.625 1.00 91.25 104 ALA A N 1
ATOM 808 C CA . ALA A 1 104 ? 12.337 13.236 8.925 1.00 91.25 104 ALA A CA 1
ATOM 809 C C . ALA A 1 104 ? 12.932 14.387 9.762 1.00 91.25 104 ALA A C 1
ATOM 811 O O . ALA A 1 104 ? 12.215 15.066 10.493 1.00 91.25 104 ALA A O 1
ATOM 812 N N . ASP A 1 105 ? 14.232 14.635 9.637 1.00 92.62 105 ASP A N 1
ATOM 813 C CA . ASP A 1 105 ? 15.005 15.721 10.230 1.00 92.62 105 ASP A CA 1
ATOM 814 C C . ASP A 1 105 ? 14.613 17.048 9.592 1.00 92.62 105 ASP A C 1
ATOM 816 O O . ASP A 1 105 ? 14.304 17.993 10.316 1.00 92.62 105 ASP A O 1
ATOM 820 N N . PHE A 1 106 ? 14.496 17.090 8.259 1.00 93.56 106 PHE A N 1
ATOM 821 C CA . PHE A 1 106 ? 13.909 18.234 7.560 1.00 93.56 106 PHE A CA 1
ATOM 822 C C . PHE A 1 106 ? 12.526 18.571 8.122 1.00 93.56 106 PHE A C 1
ATOM 824 O O . PHE A 1 106 ? 12.271 19.711 8.510 1.00 93.56 106 PHE A O 1
ATOM 831 N N . SER A 1 107 ? 11.666 17.557 8.243 1.00 92.06 107 SER A N 1
ATOM 832 C CA . SER A 1 107 ? 10.294 17.698 8.736 1.00 92.06 107 SER A CA 1
ATOM 833 C C . SER A 1 107 ? 10.223 18.204 10.170 1.00 92.06 107 SER A C 1
ATOM 835 O O . SER A 1 107 ? 9.447 19.105 10.481 1.00 92.06 107 SER A O 1
ATOM 837 N N . ARG A 1 108 ? 11.068 17.674 11.056 1.00 90.69 108 ARG A N 1
ATOM 838 C CA . ARG A 1 108 ? 11.140 18.140 12.443 1.00 90.69 108 ARG A CA 1
ATOM 839 C C . ARG A 1 108 ? 11.651 19.574 12.526 1.00 90.69 108 ARG A C 1
ATOM 841 O O . ARG A 1 108 ? 11.047 20.373 13.231 1.00 90.69 108 ARG A O 1
ATOM 848 N N . LYS A 1 109 ? 12.710 19.922 11.791 1.00 90.50 109 LYS A N 1
ATOM 849 C CA . LYS A 1 109 ? 13.314 21.264 11.812 1.00 90.50 109 LYS A CA 1
ATOM 850 C C . LYS A 1 109 ? 12.396 22.331 11.226 1.00 90.50 109 LYS A C 1
ATOM 852 O O . LYS A 1 109 ? 12.270 23.413 11.794 1.00 90.50 109 LYS A O 1
ATOM 857 N N . ILE A 1 110 ? 11.702 22.037 10.129 1.00 89.00 110 ILE A N 1
ATOM 858 C CA . ILE A 1 110 ? 10.772 23.001 9.535 1.00 89.00 110 ILE A CA 1
ATOM 859 C C . ILE A 1 110 ? 9.529 23.206 10.405 1.00 89.00 110 ILE A C 1
ATOM 861 O O . ILE A 1 110 ? 9.117 24.346 10.605 1.00 89.00 110 ILE A O 1
ATOM 865 N N . LEU A 1 111 ? 8.988 22.143 11.010 1.00 86.50 111 LEU A N 1
ATOM 866 C CA . LEU A 1 111 ? 7.841 22.246 11.918 1.00 86.50 111 LEU A CA 1
ATOM 867 C C . LEU A 1 111 ? 8.220 22.866 13.272 1.00 86.50 111 LEU A C 1
ATOM 869 O O . LEU A 1 111 ? 7.406 23.568 13.872 1.00 86.50 111 LEU A O 1
ATOM 873 N N . ALA A 1 112 ? 9.466 22.681 13.720 1.00 84.25 112 ALA A N 1
ATOM 874 C CA . ALA A 1 112 ? 10.033 23.386 14.870 1.00 84.25 112 ALA A CA 1
ATOM 875 C C . ALA A 1 112 ? 10.303 24.877 14.586 1.00 84.25 112 ALA A C 1
ATOM 877 O O . ALA A 1 112 ? 10.483 25.661 15.521 1.00 84.25 112 ALA A O 1
ATOM 878 N N . GLY A 1 113 ? 10.305 25.283 13.311 1.00 84.31 113 GLY A N 1
ATOM 879 C CA . GLY A 1 113 ? 10.599 26.647 12.883 1.00 84.31 113 GLY A CA 1
ATOM 880 C C . GLY A 1 113 ? 12.091 26.981 12.847 1.00 84.31 113 GLY A C 1
ATOM 881 O O . GLY A 1 113 ? 12.436 28.154 12.822 1.00 84.31 113 GLY A O 1
ATOM 882 N N . THR A 1 114 ? 12.983 25.984 12.824 1.00 86.44 114 THR A N 1
ATOM 883 C CA . THR A 1 114 ? 14.446 26.176 12.759 1.00 86.44 114 THR A CA 1
ATOM 884 C C . THR A 1 114 ? 14.885 26.923 11.495 1.00 86.44 114 THR A C 1
ATOM 886 O O . THR A 1 114 ? 15.936 27.552 11.481 1.00 86.44 114 THR A O 1
ATOM 889 N N . TYR A 1 115 ? 14.069 26.875 10.439 1.00 87.06 115 TYR A N 1
ATOM 890 C CA . TYR A 1 115 ? 14.314 27.571 9.178 1.00 87.06 115 TYR A CA 1
ATOM 891 C C . TYR A 1 115 ? 13.514 28.877 9.013 1.00 87.06 115 TYR A C 1
ATOM 893 O O . TYR A 1 115 ? 13.459 29.419 7.911 1.00 87.06 115 TYR A O 1
ATOM 901 N N . SER A 1 116 ? 12.878 29.382 10.076 1.00 82.50 116 SER A N 1
ATOM 902 C CA . SER A 1 116 ? 12.250 30.710 10.075 1.00 82.50 116 SER A CA 1
ATOM 903 C C . SER A 1 116 ? 13.218 31.721 10.680 1.00 82.50 116 SER A C 1
ATOM 905 O O . SER A 1 116 ? 13.751 31.489 11.763 1.00 82.50 116 SER A O 1
ATOM 907 N N . SER A 1 117 ? 13.456 32.842 9.995 1.00 70.81 117 SER A N 1
ATOM 908 C CA . SER A 1 117 ? 14.361 33.898 10.473 1.00 70.81 117 SER A CA 1
ATOM 909 C C . SER A 1 117 ? 13.829 34.623 11.715 1.00 70.81 117 SER A C 1
ATOM 911 O O . SER A 1 117 ? 14.620 35.161 12.485 1.00 70.81 117 SER A O 1
ATOM 913 N N . GLY A 1 118 ? 12.512 34.619 11.944 1.00 64.00 118 GLY A N 1
ATOM 914 C CA . GLY A 1 118 ? 11.897 35.030 13.196 1.00 64.00 118 GLY A CA 1
ATOM 915 C C . GLY A 1 118 ? 11.352 33.820 13.948 1.00 64.00 118 GLY A C 1
ATOM 916 O O . GLY A 1 118 ? 10.499 33.076 13.466 1.00 64.00 118 GLY A O 1
ATOM 917 N N . ALA A 1 119 ? 11.795 33.634 15.190 1.00 59.16 119 ALA A N 1
ATOM 918 C CA . ALA A 1 119 ? 11.259 32.609 16.090 1.00 59.16 119 ALA A CA 1
ATOM 919 C C . ALA A 1 119 ? 9.825 32.921 16.575 1.00 59.16 119 ALA A C 1
ATOM 921 O O . ALA A 1 119 ? 9.371 32.349 17.567 1.00 59.16 119 ALA A O 1
ATOM 922 N N . SER A 1 120 ? 9.111 33.842 15.916 1.00 74.06 120 SER A N 1
ATOM 923 C CA . SER A 1 120 ? 7.756 34.197 16.308 1.00 74.06 120 SER A CA 1
ATOM 924 C C . SER A 1 120 ? 6.805 33.047 15.969 1.00 74.06 120 SER A C 1
ATOM 926 O O . SER A 1 120 ? 6.830 32.472 14.879 1.00 74.06 120 SER A O 1
ATOM 928 N N . GLU A 1 121 ? 5.930 32.699 16.911 1.00 71.06 121 GLU A N 1
ATOM 929 C CA . GLU A 1 121 ? 4.889 31.692 16.668 1.00 71.06 121 GLU A CA 1
ATOM 930 C C . GLU A 1 121 ? 3.959 32.093 15.510 1.00 71.06 121 GLU A C 1
ATOM 932 O O . GLU A 1 121 ? 3.405 31.226 14.835 1.00 71.06 121 GLU A O 1
ATOM 937 N N . ALA A 1 122 ? 3.847 33.396 15.224 1.00 73.44 122 ALA A N 1
ATOM 938 C CA . ALA A 1 122 ? 3.110 33.922 14.080 1.00 73.44 122 ALA A CA 1
ATOM 939 C C . ALA A 1 122 ? 3.729 33.490 12.739 1.00 73.44 122 ALA A C 1
ATOM 941 O O . ALA A 1 122 ? 3.009 33.046 11.843 1.00 73.44 122 ALA A O 1
ATOM 942 N N . GLU A 1 123 ? 5.056 33.545 12.605 1.00 72.44 123 GLU A N 1
ATOM 943 C CA . GLU A 1 123 ? 5.740 33.080 11.396 1.00 72.44 123 GLU A CA 1
ATOM 944 C C . GLU A 1 123 ? 5.618 31.567 11.233 1.00 72.44 123 GLU A C 1
ATOM 946 O O . GLU A 1 123 ? 5.245 31.101 10.153 1.00 72.44 123 GLU A O 1
ATOM 951 N N . LYS A 1 124 ? 5.811 30.795 12.311 1.00 75.69 124 LYS A N 1
ATOM 952 C CA . LYS A 1 124 ? 5.618 29.335 12.280 1.00 75.69 124 LYS A CA 1
ATOM 953 C C . LYS A 1 124 ? 4.191 28.964 11.879 1.00 75.69 124 LYS A C 1
ATOM 955 O O . LYS A 1 124 ? 3.989 28.059 11.069 1.00 75.69 124 LYS A O 1
ATOM 960 N N . ALA A 1 125 ? 3.195 29.677 12.406 1.00 77.69 125 ALA A N 1
ATOM 961 C CA . ALA A 1 125 ? 1.802 29.500 12.016 1.00 77.69 125 ALA A CA 1
ATOM 962 C C . ALA A 1 125 ? 1.575 29.837 10.533 1.00 77.69 125 ALA A C 1
ATOM 964 O O . ALA A 1 125 ? 0.867 29.096 9.851 1.00 77.69 125 ALA A O 1
ATOM 965 N N . SER A 1 126 ? 2.215 30.887 10.010 1.00 78.94 126 SER A N 1
ATOM 966 C CA . SER A 1 126 ? 2.114 31.250 8.591 1.00 78.94 126 SER A CA 1
ATOM 967 C C . SER A 1 126 ? 2.716 30.180 7.667 1.00 78.94 126 SER A C 1
ATOM 969 O O . SER A 1 126 ? 2.111 29.836 6.650 1.00 78.94 126 SER A O 1
ATOM 971 N N . VAL A 1 127 ? 3.848 29.578 8.055 1.00 79.69 127 VAL A N 1
ATOM 972 C CA . VAL A 1 127 ? 4.481 28.471 7.320 1.00 79.69 127 VAL A CA 1
ATOM 973 C C . VAL A 1 127 ? 3.567 27.250 7.327 1.00 79.69 127 VAL A C 1
ATOM 975 O O . VAL A 1 127 ? 3.274 26.706 6.263 1.00 79.69 127 VAL A O 1
ATOM 978 N N . ARG A 1 128 ? 3.028 26.865 8.494 1.00 79.75 128 ARG A N 1
ATOM 979 C CA . ARG A 1 128 ? 2.043 25.773 8.604 1.00 79.75 128 ARG A CA 1
ATOM 980 C C . ARG A 1 128 ? 0.814 26.020 7.724 1.00 79.75 128 ARG A C 1
ATOM 982 O O . ARG A 1 128 ? 0.341 25.093 7.069 1.00 79.75 128 ARG A O 1
ATOM 989 N N . HIS A 1 129 ? 0.315 27.256 7.672 1.00 80.56 129 HIS A N 1
ATOM 990 C CA . HIS A 1 129 ? -0.828 27.616 6.833 1.00 80.56 129 HIS A CA 1
ATOM 991 C C . HIS A 1 129 ? -0.521 27.452 5.342 1.00 80.56 129 HIS A C 1
ATOM 993 O O . HIS A 1 129 ? -1.263 26.766 4.644 1.00 80.56 129 HIS A O 1
ATOM 999 N N . ARG A 1 130 ? 0.591 28.016 4.855 1.00 80.75 130 ARG A N 1
ATOM 1000 C CA . ARG A 1 130 ? 1.002 27.897 3.443 1.00 80.75 130 ARG A CA 1
ATOM 1001 C C . ARG A 1 130 ? 1.221 26.447 3.032 1.00 80.75 130 ARG A C 1
ATOM 1003 O O . ARG A 1 130 ? 0.803 26.036 1.954 1.00 80.75 130 ARG A O 1
ATOM 1010 N N . LEU A 1 131 ? 1.831 25.661 3.915 1.00 80.00 131 LEU A N 1
ATOM 1011 C CA . L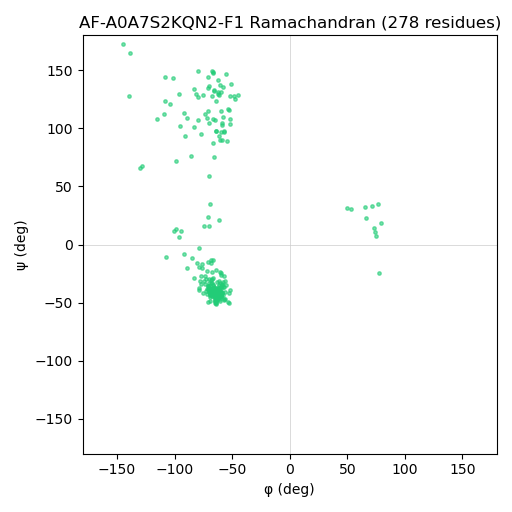EU A 1 131 ? 2.036 24.234 3.711 1.00 80.00 131 LEU A CA 1
ATOM 1012 C C . LEU A 1 131 ? 0.696 23.497 3.542 1.00 80.00 131 LEU A C 1
ATOM 1014 O O . LEU A 1 131 ? 0.533 22.692 2.626 1.00 80.00 131 LEU A O 1
ATOM 1018 N N . LYS A 1 132 ? -0.282 23.818 4.399 1.00 81.00 132 LYS A N 1
ATOM 1019 C CA . LYS A 1 132 ? -1.642 23.266 4.367 1.00 81.00 132 LYS A CA 1
ATOM 1020 C C . LYS A 1 132 ? -2.433 23.699 3.128 1.00 81.00 132 LYS A C 1
ATOM 1022 O O . LYS A 1 132 ? -3.215 22.913 2.598 1.00 81.00 132 LYS A O 1
ATOM 1027 N N . GLU A 1 133 ? -2.227 24.919 2.655 1.00 83.44 133 GLU A N 1
ATOM 1028 C CA . GLU A 1 133 ? -2.858 25.453 1.447 1.00 83.44 133 GLU A CA 1
ATOM 1029 C C . GLU A 1 133 ? -2.294 24.790 0.184 1.00 83.44 133 GLU A C 1
ATOM 1031 O O . GLU A 1 133 ? -3.045 24.197 -0.591 1.00 83.44 133 GLU A O 1
ATOM 1036 N N . ALA A 1 134 ? -0.963 24.730 0.050 1.00 78.69 134 ALA A N 1
ATOM 1037 C CA . ALA A 1 134 ? -0.296 23.999 -1.030 1.00 78.69 134 ALA A CA 1
ATOM 1038 C C . ALA A 1 134 ? -0.714 22.515 -1.069 1.00 78.69 134 ALA A C 1
ATOM 1040 O O . ALA A 1 134 ? -0.796 21.892 -2.132 1.00 78.69 134 ALA A O 1
ATOM 1041 N N . LEU A 1 135 ? -1.012 21.950 0.101 1.00 75.19 135 LEU A N 1
ATOM 1042 C CA . LEU A 1 135 ? -1.586 20.622 0.275 1.00 75.19 135 LEU A CA 1
ATOM 1043 C C . LEU A 1 135 ? -2.994 20.489 -0.298 1.00 75.19 135 LEU A C 1
ATOM 1045 O O . LEU A 1 135 ? -3.271 19.542 -1.037 1.00 75.19 135 LEU A O 1
ATOM 1049 N N . GLN A 1 136 ? -3.890 21.408 0.054 1.00 80.31 136 GLN A N 1
ATOM 1050 C CA . GLN A 1 136 ? -5.260 21.412 -0.454 1.00 80.31 136 GLN A CA 1
ATOM 1051 C C . GLN A 1 136 ? -5.283 21.582 -1.975 1.00 80.31 136 GLN A C 1
ATOM 1053 O O . GLN A 1 136 ? -6.030 20.871 -2.651 1.00 80.31 136 GLN A O 1
ATOM 1058 N N . ASP A 1 137 ? -4.388 22.407 -2.514 1.00 82.81 137 ASP A N 1
ATOM 1059 C CA . ASP A 1 137 ? -4.208 22.591 -3.953 1.00 82.81 137 ASP A CA 1
ATOM 1060 C C . ASP A 1 137 ? -3.676 21.342 -4.655 1.00 82.81 137 ASP A C 1
ATOM 1062 O O . ASP A 1 137 ? -4.140 20.977 -5.736 1.00 82.81 137 ASP A O 1
ATOM 1066 N N . LYS A 1 138 ? -2.700 20.643 -4.064 1.00 80.25 138 LYS A N 1
ATOM 1067 C CA . LYS A 1 138 ? -2.245 19.360 -4.620 1.00 80.25 138 LYS A CA 1
ATOM 1068 C C . LYS A 1 138 ? -3.364 18.325 -4.562 1.00 80.25 138 LYS A C 1
ATOM 1070 O O . LYS A 1 138 ? -3.588 17.629 -5.548 1.00 80.25 138 LYS A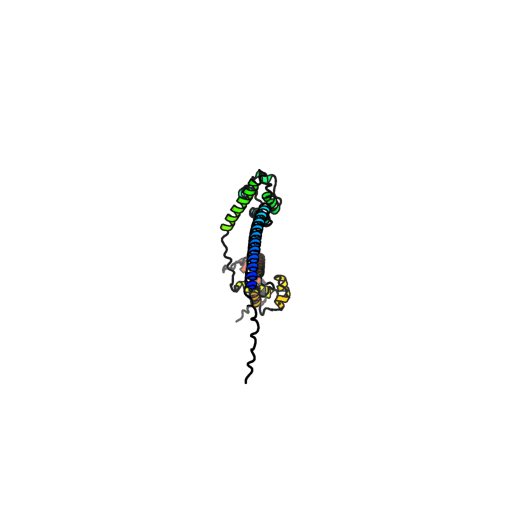 O 1
ATOM 1075 N N . LYS A 1 139 ? -4.101 18.253 -3.450 1.00 78.31 139 LYS A N 1
ATOM 1076 C CA . LYS A 1 139 ? -5.221 17.320 -3.266 1.00 78.31 139 LYS A CA 1
ATOM 1077 C C . LYS A 1 139 ? -6.341 17.547 -4.283 1.00 78.31 139 LYS A C 1
ATOM 1079 O O . LYS A 1 139 ? -6.925 16.571 -4.737 1.00 78.31 139 LYS A O 1
ATOM 1084 N N . SER A 1 140 ? -6.639 18.794 -4.643 1.00 77.19 140 SER A N 1
ATOM 1085 C CA . SER A 1 140 ? -7.646 19.103 -5.667 1.00 77.19 140 SER A CA 1
ATOM 1086 C C . SER A 1 140 ? -7.153 18.801 -7.088 1.00 77.19 140 SER A C 1
ATOM 1088 O O . SER A 1 140 ? -7.948 18.399 -7.937 1.00 77.19 140 SER A O 1
ATOM 1090 N N . LYS A 1 141 ? -5.843 18.933 -7.344 1.00 78.88 141 LYS A N 1
ATOM 1091 C CA . LYS A 1 141 ? -5.201 18.584 -8.628 1.00 78.88 141 LYS A CA 1
ATOM 1092 C C . LYS A 1 141 ? -4.995 17.087 -8.828 1.00 78.88 141 LYS A C 1
ATOM 1094 O O . LYS A 1 141 ? -4.953 16.631 -9.971 1.00 78.88 141 LYS A O 1
ATOM 1099 N N . LEU A 1 142 ? -4.864 16.317 -7.748 1.00 72.56 142 LEU A N 1
ATOM 1100 C CA . LEU A 1 142 ? -4.944 14.863 -7.797 1.00 72.56 142 LEU A CA 1
ATOM 1101 C C . LEU A 1 142 ? -6.322 14.509 -8.358 1.00 72.56 142 LEU A C 1
ATOM 1103 O O . LEU A 1 142 ? -7.336 14.621 -7.668 1.00 72.56 142 LEU A O 1
ATOM 1107 N N . ARG A 1 143 ? -6.357 14.124 -9.644 1.00 67.69 143 ARG A N 1
ATOM 1108 C CA . ARG A 1 143 ? -7.575 13.634 -10.290 1.00 67.69 143 ARG A CA 1
ATOM 1109 C C . ARG A 1 143 ? -8.183 12.611 -9.354 1.00 67.69 143 ARG A C 1
ATOM 1111 O O . ARG A 1 143 ? -7.495 11.672 -8.963 1.00 67.69 143 ARG A O 1
ATOM 1118 N N . ARG A 1 144 ? -9.456 12.810 -9.002 1.00 57.62 144 ARG A N 1
ATOM 1119 C CA . ARG A 1 144 ? -10.243 11.831 -8.260 1.00 57.62 144 ARG A CA 1
ATOM 1120 C C . ARG A 1 144 ? -10.261 10.565 -9.106 1.00 57.62 144 ARG A C 1
ATOM 1122 O O . ARG A 1 144 ? -11.106 10.403 -9.984 1.00 57.62 144 ARG A O 1
ATOM 1129 N N . THR A 1 145 ? -9.279 9.699 -8.894 1.00 52.97 145 THR A N 1
ATOM 1130 C CA . THR A 1 145 ? -9.293 8.336 -9.378 1.00 52.97 145 THR A CA 1
ATOM 1131 C C . THR A 1 145 ? -10.462 7.729 -8.644 1.00 52.97 145 THR A C 1
ATOM 1133 O O . THR A 1 145 ? -10.386 7.396 -7.465 1.00 52.97 145 THR A O 1
ATOM 1136 N N . THR A 1 146 ? -11.600 7.688 -9.334 1.00 39.94 146 THR A N 1
ATOM 1137 C CA . THR A 1 146 ? -12.670 6.781 -8.965 1.00 39.94 146 THR A CA 1
ATOM 1138 C C . THR A 1 146 ? -12.026 5.419 -9.110 1.00 39.94 146 THR A C 1
ATOM 1140 O O . THR A 1 146 ? -11.917 4.893 -10.218 1.00 39.94 146 THR A O 1
ATOM 1143 N N . THR A 1 147 ? -11.481 4.900 -8.012 1.00 46.56 147 THR A N 1
ATOM 1144 C CA . THR A 1 147 ? -11.214 3.482 -7.880 1.00 46.56 147 THR A CA 1
ATOM 1145 C C . THR A 1 147 ? -12.585 2.863 -8.010 1.00 46.56 147 THR A C 1
ATOM 1147 O O . THR A 1 147 ? -13.329 2.788 -7.038 1.00 46.56 147 THR A O 1
ATOM 1150 N N . LYS A 1 148 ? -12.968 2.536 -9.249 1.00 51.62 148 LYS A N 1
ATOM 1151 C CA . LYS A 1 148 ? -14.011 1.557 -9.478 1.00 51.62 148 LYS A CA 1
ATOM 1152 C C . LYS A 1 148 ? -13.540 0.370 -8.663 1.00 51.62 148 LYS A C 1
ATOM 1154 O O . LYS A 1 148 ? -12.505 -0.214 -8.984 1.00 51.62 148 LYS A O 1
ATOM 1159 N N . GLU A 1 149 ? -14.220 0.108 -7.559 1.00 49.28 149 GLU A N 1
ATOM 1160 C CA . GLU A 1 149 ? -14.167 -1.193 -6.928 1.00 49.28 149 GLU A CA 1
ATOM 1161 C C . GLU A 1 149 ? -14.482 -2.150 -8.070 1.00 49.28 149 GLU A C 1
ATOM 1163 O O . GLU A 1 149 ? -15.594 -2.150 -8.601 1.00 49.28 149 GLU A O 1
ATOM 1168 N N . MET A 1 150 ? -13.454 -2.823 -8.596 1.00 47.72 150 MET A N 1
ATOM 1169 C CA . MET A 1 150 ? -13.667 -3.850 -9.596 1.00 47.72 150 MET A CA 1
ATOM 1170 C C . MET A 1 150 ? -14.402 -4.967 -8.862 1.00 47.72 150 MET A C 1
ATOM 1172 O O . MET A 1 150 ? -13.796 -5.914 -8.377 1.00 47.72 150 MET A O 1
ATOM 1176 N N . GLN A 1 151 ? -15.728 -4.863 -8.816 1.00 56.66 151 GLN A N 1
ATOM 1177 C CA . GLN A 1 151 ? -16.654 -5.983 -8.671 1.00 56.66 151 GLN A CA 1
ATOM 1178 C C . GLN A 1 151 ? -16.681 -6.820 -9.967 1.00 56.66 151 GLN A C 1
ATOM 1180 O O . GLN A 1 151 ? -17.669 -7.470 -10.291 1.00 56.66 151 GLN A O 1
ATOM 1185 N N . GLY A 1 152 ? -15.610 -6.754 -10.760 1.00 61.06 152 GLY A N 1
ATOM 1186 C CA . GLY A 1 152 ? -15.459 -7.500 -11.988 1.00 61.06 152 GLY A CA 1
ATOM 1187 C C . GLY A 1 152 ? -14.963 -8.897 -11.668 1.00 61.06 152 GLY A C 1
ATOM 1188 O O . GLY A 1 152 ? -14.022 -9.076 -10.894 1.00 61.06 152 GLY A O 1
ATOM 1189 N N . VAL A 1 153 ? -15.595 -9.879 -12.299 1.00 76.12 153 VAL A N 1
ATOM 1190 C CA . VAL A 1 153 ? -15.014 -11.203 -12.505 1.00 76.12 153 VAL A CA 1
ATOM 1191 C C . VAL A 1 153 ? -13.599 -11.000 -13.060 1.00 76.12 153 VAL A C 1
ATOM 1193 O O . VAL A 1 153 ? -13.427 -10.241 -14.015 1.00 76.12 153 VAL A O 1
ATOM 1196 N N . ALA A 1 154 ? -12.596 -11.619 -12.431 1.00 86.25 154 ALA A N 1
ATOM 1197 C CA . ALA A 1 154 ? -11.206 -11.535 -12.878 1.00 86.25 154 ALA A CA 1
ATOM 1198 C C . ALA A 1 154 ? -11.106 -11.871 -14.372 1.00 86.25 154 ALA A C 1
ATOM 1200 O O . ALA A 1 154 ? -11.772 -12.803 -14.837 1.00 86.25 154 ALA A O 1
ATOM 1201 N N . SER A 1 155 ? -10.297 -11.120 -15.123 1.00 90.12 155 SER A N 1
ATOM 1202 C CA . SER A 1 155 ? -10.185 -11.370 -16.562 1.00 90.12 155 SER A CA 1
ATOM 1203 C C . SER A 1 155 ? -9.520 -12.729 -16.801 1.00 90.12 155 SER A C 1
ATOM 1205 O O . SER A 1 155 ? -8.641 -13.140 -16.039 1.00 90.12 155 SER A O 1
ATOM 1207 N N . ASP A 1 156 ? -9.886 -13.430 -17.877 1.00 92.38 156 ASP A N 1
ATOM 1208 C CA . ASP A 1 156 ? -9.291 -14.741 -18.172 1.00 92.38 156 ASP A CA 1
ATOM 1209 C C . ASP A 1 156 ? -7.764 -14.663 -18.359 1.00 92.38 156 ASP A C 1
ATOM 1211 O O . ASP A 1 156 ? -7.058 -15.630 -18.072 1.00 92.38 156 ASP A O 1
ATOM 1215 N N . ALA A 1 157 ? -7.225 -13.510 -18.773 1.00 90.00 157 ALA A N 1
ATOM 1216 C CA . ALA A 1 157 ? -5.781 -13.293 -18.847 1.00 90.00 157 ALA A CA 1
ATOM 1217 C C . ALA A 1 157 ? -5.125 -13.301 -17.455 1.00 90.00 157 ALA A C 1
ATOM 1219 O O . ALA A 1 157 ? -4.070 -13.905 -17.277 1.00 90.00 157 ALA A O 1
ATOM 1220 N N . GLU A 1 158 ? -5.767 -12.695 -16.453 1.00 89.00 158 GLU A N 1
ATOM 1221 C CA . GLU A 1 158 ? -5.284 -12.689 -15.065 1.00 89.00 158 GLU A CA 1
ATOM 1222 C C . GLU A 1 158 ? -5.360 -14.085 -14.449 1.00 89.00 158 GLU A C 1
ATOM 1224 O O . GLU A 1 158 ? -4.405 -14.542 -13.821 1.00 89.00 158 GLU A O 1
ATOM 1229 N N . VAL A 1 159 ? -6.461 -14.797 -14.704 1.00 96.00 159 VAL A N 1
ATOM 1230 C CA . VAL A 1 159 ? -6.633 -16.191 -14.279 1.00 96.00 159 VAL A CA 1
ATOM 1231 C C . VAL A 1 159 ? -5.544 -17.080 -14.883 1.00 96.00 159 VAL A C 1
ATOM 1233 O O . VAL A 1 159 ? -4.956 -17.885 -14.164 1.00 96.00 159 VAL A O 1
ATOM 1236 N N . ASN A 1 160 ? -5.229 -16.919 -16.173 1.00 95.19 160 ASN A N 1
ATOM 1237 C CA . ASN A 1 160 ? -4.168 -17.691 -16.826 1.00 95.19 160 ASN A CA 1
ATOM 1238 C C . ASN A 1 160 ? -2.779 -17.363 -16.255 1.00 95.19 160 ASN A C 1
ATOM 1240 O O . ASN A 1 160 ? -1.979 -18.276 -16.078 1.00 95.19 160 ASN A O 1
ATOM 1244 N N . MET A 1 161 ? -2.494 -16.099 -15.919 1.00 91.25 161 MET A N 1
ATOM 1245 C CA . MET A 1 161 ? -1.220 -15.732 -15.281 1.00 91.25 161 MET A CA 1
ATOM 1246 C C . MET A 1 161 ? -1.037 -16.427 -13.927 1.00 91.25 161 MET A C 1
ATOM 1248 O O . MET A 1 161 ? 0.041 -16.945 -13.645 1.00 91.25 161 MET A O 1
ATOM 1252 N N . VAL A 1 162 ? -2.087 -16.490 -13.103 1.00 95.31 162 VAL A N 1
ATOM 1253 C CA . VAL A 1 162 ? -2.034 -17.202 -11.815 1.00 95.31 162 VAL A CA 1
ATOM 1254 C C . VAL A 1 162 ? -1.992 -18.721 -12.015 1.00 95.31 162 VAL A C 1
ATOM 1256 O O . VAL A 1 162 ? -1.290 -19.416 -11.283 1.00 95.31 162 VAL A O 1
ATOM 1259 N N . ALA A 1 163 ? -2.680 -19.248 -13.030 1.00 96.25 163 ALA A N 1
ATOM 1260 C CA . ALA A 1 163 ? -2.639 -20.671 -13.363 1.00 96.25 163 ALA A CA 1
ATOM 1261 C C . ALA A 1 163 ? -1.213 -21.151 -13.691 1.00 96.25 163 ALA A C 1
ATOM 1263 O O . ALA A 1 163 ? -0.841 -22.256 -13.303 1.00 96.25 163 ALA A O 1
ATOM 1264 N N . VAL A 1 164 ? -0.389 -20.308 -14.326 1.00 95.12 164 VAL A N 1
ATOM 1265 C CA . VAL A 1 164 ? 1.023 -20.628 -14.603 1.00 95.12 164 VAL A CA 1
ATOM 1266 C C . VAL A 1 164 ? 1.826 -20.843 -13.314 1.00 95.12 164 VAL A C 1
ATOM 1268 O O . VAL A 1 164 ? 2.688 -21.717 -13.273 1.00 95.12 164 VAL A O 1
ATOM 1271 N N . LEU A 1 165 ? 1.530 -20.112 -12.230 1.00 92.94 165 LEU A N 1
ATOM 1272 C CA . LEU A 1 165 ? 2.183 -20.342 -10.932 1.00 92.94 165 LEU A CA 1
ATOM 1273 C C . LEU A 1 165 ? 1.860 -21.737 -10.386 1.00 92.94 165 LEU A C 1
ATOM 1275 O O . LEU A 1 165 ? 2.756 -22.428 -9.906 1.00 92.94 165 LEU A O 1
ATOM 1279 N N . TYR A 1 166 ? 0.605 -22.169 -10.521 1.00 96.75 166 TYR A N 1
ATOM 1280 C CA . TYR A 1 166 ? 0.171 -23.500 -10.101 1.00 96.75 166 TYR A CA 1
ATOM 1281 C C . TYR A 1 166 ? 0.863 -24.605 -10.910 1.00 96.75 166 TYR A C 1
ATOM 1283 O O . TYR A 1 166 ? 1.383 -25.563 -10.337 1.00 96.75 166 TYR A O 1
ATOM 1291 N N . THR A 1 167 ? 0.932 -24.456 -12.239 1.00 96.94 167 THR A N 1
ATOM 1292 C CA . THR A 1 167 ? 1.614 -25.433 -13.103 1.00 96.94 167 THR A CA 1
ATOM 1293 C C . THR A 1 167 ? 3.119 -25.466 -12.858 1.00 96.94 167 THR A C 1
ATOM 1295 O O . THR A 1 167 ? 3.704 -26.544 -12.839 1.00 96.94 167 THR A O 1
ATOM 1298 N N . ASN A 1 168 ? 3.750 -24.312 -12.612 1.00 94.56 168 ASN A N 1
ATOM 1299 C CA . ASN A 1 168 ? 5.185 -24.228 -12.326 1.00 94.56 168 ASN A CA 1
ATOM 1300 C C . ASN A 1 168 ? 5.550 -24.874 -10.985 1.00 94.56 168 ASN A C 1
ATOM 1302 O O . ASN A 1 168 ? 6.627 -25.450 -10.855 1.00 94.56 168 ASN A O 1
ATOM 1306 N N . ALA A 1 169 ? 4.654 -24.804 -9.999 1.00 94.88 169 ALA A N 1
ATOM 1307 C CA . ALA A 1 169 ? 4.808 -25.497 -8.725 1.00 94.88 169 ALA A CA 1
ATOM 1308 C C . ALA A 1 169 ? 4.461 -26.997 -8.803 1.00 94.88 169 ALA A C 1
ATOM 1310 O O . ALA A 1 169 ? 4.589 -27.700 -7.804 1.00 94.88 169 ALA A O 1
ATOM 1311 N N . GLY A 1 170 ? 4.015 -27.500 -9.962 1.00 96.00 170 GLY A N 1
ATOM 1312 C CA . GLY A 1 170 ? 3.604 -28.895 -10.134 1.00 96.00 170 GLY A CA 1
ATOM 1313 C C . GLY A 1 170 ? 2.353 -29.273 -9.335 1.00 96.00 170 GLY A C 1
ATOM 1314 O O . GLY A 1 170 ? 2.169 -30.444 -9.023 1.00 96.00 170 GLY A O 1
ATOM 1315 N N . GLY A 1 171 ? 1.518 -28.293 -8.969 1.00 94.88 171 GLY A N 1
ATOM 1316 C CA . GLY A 1 171 ? 0.344 -28.499 -8.116 1.00 94.88 171 GLY A CA 1
ATOM 1317 C C . GLY A 1 171 ? 0.640 -28.704 -6.625 1.00 94.88 171 GLY A C 1
ATOM 1318 O O . GLY A 1 171 ? -0.284 -28.985 -5.865 1.00 94.88 171 GLY A O 1
ATOM 1319 N N . ASP A 1 172 ? 1.892 -28.535 -6.188 1.00 97.44 172 ASP A N 1
ATOM 1320 C CA . ASP A 1 172 ? 2.275 -28.610 -4.776 1.00 97.44 172 ASP A CA 1
ATOM 1321 C C . ASP A 1 172 ? 1.759 -27.385 -3.999 1.00 97.44 172 ASP A C 1
ATOM 1323 O O . ASP A 1 172 ? 2.239 -26.258 -4.167 1.00 97.44 172 ASP A O 1
ATOM 1327 N N . LEU A 1 173 ? 0.753 -27.608 -3.150 1.00 95.44 173 LEU A N 1
ATOM 1328 C CA . LEU A 1 173 ? 0.076 -26.549 -2.402 1.00 95.44 173 LEU A CA 1
ATOM 1329 C C . LEU A 1 173 ? 0.986 -25.875 -1.366 1.00 95.44 173 LEU A C 1
ATOM 1331 O O . LEU A 1 173 ? 0.789 -24.691 -1.096 1.00 95.44 173 LEU A O 1
ATOM 1335 N N . GLU A 1 174 ? 1.981 -26.574 -0.811 1.00 96.44 174 GLU A N 1
ATOM 1336 C CA . GLU A 1 174 ? 2.892 -26.005 0.193 1.00 96.44 174 GLU A CA 1
ATOM 1337 C C . GLU A 1 174 ? 3.852 -24.998 -0.446 1.00 96.44 174 GLU A C 1
ATOM 1339 O O . GLU A 1 174 ? 4.031 -23.887 0.057 1.00 96.44 174 GLU A O 1
ATOM 1344 N N . ARG A 1 175 ? 4.384 -25.329 -1.627 1.00 96.12 175 ARG A N 1
ATOM 1345 C CA . ARG A 1 175 ? 5.217 -24.404 -2.410 1.00 96.12 175 ARG A CA 1
ATOM 1346 C C . ARG A 1 175 ? 4.441 -23.178 -2.866 1.00 96.12 175 ARG A C 1
ATOM 1348 O O . ARG A 1 175 ? 4.957 -22.063 -2.836 1.00 96.12 175 ARG A O 1
ATOM 1355 N N . ILE A 1 176 ? 3.194 -23.368 -3.293 1.00 95.19 176 ILE A N 1
ATOM 1356 C CA . ILE A 1 176 ? 2.327 -22.262 -3.714 1.00 95.19 176 ILE A CA 1
ATOM 1357 C C . ILE A 1 176 ? 2.025 -21.336 -2.529 1.00 95.19 176 ILE A C 1
ATOM 1359 O O . ILE A 1 176 ? 2.081 -20.113 -2.680 1.00 95.19 176 ILE A O 1
ATOM 1363 N N . ALA A 1 177 ? 1.743 -21.910 -1.357 1.00 94.31 177 ALA A N 1
ATOM 1364 C CA . ALA A 1 177 ? 1.572 -21.181 -0.106 1.00 94.31 177 ALA A CA 1
ATOM 1365 C C . ALA A 1 177 ? 2.799 -20.320 0.229 1.00 94.31 177 ALA A C 1
ATOM 1367 O O . ALA A 1 177 ? 2.641 -19.132 0.509 1.00 94.31 177 ALA A O 1
ATOM 1368 N N . GLU A 1 178 ? 4.010 -20.875 0.123 1.00 94.25 178 GLU A N 1
ATOM 1369 C CA . GLU A 1 178 ? 5.261 -20.151 0.380 1.00 94.25 178 GLU A CA 1
ATOM 1370 C C . GLU A 1 178 ? 5.493 -19.002 -0.617 1.00 94.25 178 GLU A C 1
ATOM 1372 O O . GLU A 1 178 ? 5.835 -17.890 -0.215 1.00 94.25 178 GLU A O 1
ATOM 1377 N N . ILE A 1 179 ? 5.247 -19.233 -1.913 1.00 90.56 179 ILE A N 1
ATOM 1378 C CA . ILE A 1 179 ? 5.440 -18.221 -2.965 1.00 90.56 179 ILE A CA 1
ATOM 1379 C C . ILE A 1 179 ? 4.481 -17.036 -2.791 1.00 90.56 179 ILE A C 1
ATOM 1381 O O . ILE A 1 179 ? 4.880 -15.882 -2.966 1.00 90.56 179 ILE A O 1
ATOM 1385 N N . ILE A 1 180 ? 3.209 -17.310 -2.484 1.00 91.06 180 ILE A N 1
ATOM 1386 C CA . ILE A 1 180 ? 2.157 -16.283 -2.412 1.00 91.06 180 ILE A CA 1
ATOM 1387 C C . ILE A 1 180 ? 2.058 -15.681 -1.000 1.00 91.06 180 ILE A C 1
ATOM 1389 O O . ILE A 1 180 ? 1.549 -14.573 -0.837 1.00 91.06 180 ILE A O 1
ATOM 1393 N N . GLY A 1 181 ? 2.569 -16.376 0.018 1.00 89.38 181 GLY A N 1
ATOM 1394 C CA . GLY A 1 181 ? 2.457 -15.981 1.421 1.00 89.38 181 GLY A CA 1
ATOM 1395 C C . GLY A 1 181 ? 1.075 -16.266 2.017 1.00 89.38 181 GLY A C 1
ATOM 1396 O O . GLY A 1 181 ? 0.582 -15.481 2.823 1.00 89.38 181 GLY A O 1
ATOM 1397 N N . ILE A 1 182 ? 0.427 -17.358 1.600 1.00 90.19 182 ILE A N 1
ATOM 1398 C CA . ILE A 1 182 ? -0.870 -17.815 2.132 1.00 90.19 182 ILE A CA 1
ATOM 1399 C C . ILE A 1 182 ? -0.637 -19.072 2.971 1.00 90.19 182 ILE A C 1
ATOM 1401 O O . ILE A 1 182 ? 0.204 -19.890 2.623 1.00 90.19 182 ILE A O 1
ATOM 1405 N N . GLY A 1 183 ? -1.377 -19.260 4.066 1.00 91.50 183 GLY A N 1
ATOM 1406 C CA . GLY A 1 183 ? -1.273 -20.479 4.873 1.00 91.50 183 GLY A CA 1
ATOM 1407 C C . GLY A 1 183 ? -1.675 -21.733 4.085 1.00 91.50 183 GLY A C 1
ATOM 1408 O O . GLY A 1 183 ? -2.761 -21.778 3.502 1.00 91.50 183 GLY A O 1
ATOM 1409 N N . ALA A 1 184 ? -0.830 -22.769 4.097 1.00 94.12 184 ALA A N 1
ATOM 1410 C CA . ALA A 1 184 ? -1.090 -24.034 3.397 1.00 94.12 184 ALA A CA 1
ATOM 1411 C C . ALA A 1 184 ? -2.402 -24.703 3.851 1.00 94.12 184 ALA A C 1
ATOM 1413 O O . ALA A 1 184 ? -3.118 -25.284 3.036 1.00 94.12 184 ALA A O 1
ATOM 1414 N N . GLU A 1 185 ? -2.776 -24.537 5.123 1.00 93.88 185 GLU A N 1
ATOM 1415 C CA . GLU A 1 185 ? -4.038 -25.035 5.684 1.00 93.88 185 GLU A CA 1
ATOM 1416 C C . GLU A 1 185 ? -5.272 -24.510 4.931 1.00 93.88 185 GLU A C 1
ATOM 1418 O O . GLU A 1 185 ? -6.244 -25.236 4.723 1.00 93.88 185 GLU A O 1
ATOM 1423 N N . VAL A 1 186 ? -5.233 -23.258 4.465 1.00 93.44 186 VAL A N 1
ATOM 1424 C CA . VAL A 1 186 ? -6.350 -22.620 3.750 1.00 93.44 186 VAL A CA 1
ATOM 1425 C C . VAL A 1 186 ? -6.526 -23.226 2.359 1.00 93.44 186 VAL A C 1
ATOM 1427 O O . VAL A 1 186 ? -7.654 -23.448 1.911 1.00 93.44 186 VAL A O 1
ATOM 1430 N N . LEU A 1 187 ? -5.411 -23.534 1.689 1.00 94.69 187 LEU A N 1
ATOM 1431 C CA . LEU A 1 187 ? -5.405 -24.217 0.395 1.00 94.69 187 LEU A CA 1
ATOM 1432 C C . LEU A 1 187 ? -5.869 -25.671 0.531 1.00 94.69 187 LEU A C 1
ATOM 1434 O O . LEU A 1 187 ? -6.615 -26.144 -0.322 1.00 94.69 187 LEU A O 1
ATOM 1438 N N . GLN A 1 188 ? -5.491 -26.354 1.616 1.00 95.38 188 GLN A N 1
ATOM 1439 C CA . GLN A 1 188 ? -5.920 -27.728 1.898 1.00 95.38 188 GLN A CA 1
ATOM 1440 C C . GLN A 1 188 ? -7.417 -27.833 2.222 1.00 95.38 188 GLN A C 1
ATOM 1442 O O . GLN A 1 188 ? -8.046 -28.823 1.857 1.00 95.38 188 GLN A O 1
ATOM 1447 N N . ARG A 1 189 ? -8.014 -26.820 2.869 1.00 94.94 189 ARG A N 1
ATOM 1448 C CA . ARG A 1 189 ? -9.467 -26.788 3.136 1.00 94.94 189 ARG A CA 1
ATOM 1449 C C . ARG A 1 189 ? -10.302 -26.654 1.860 1.00 94.94 189 ARG A C 1
ATOM 1451 O O . ARG A 1 189 ? -11.393 -27.210 1.799 1.00 94.94 189 ARG A O 1
ATOM 1458 N N . ASN A 1 190 ? -9.807 -25.920 0.862 1.00 94.25 190 ASN A N 1
ATOM 1459 C CA . ASN A 1 190 ? -10.508 -25.657 -0.399 1.00 94.25 190 ASN A CA 1
ATOM 1460 C C . ASN A 1 190 ? -9.603 -25.946 -1.611 1.00 94.25 190 ASN A C 1
ATOM 1462 O O . ASN A 1 190 ? -9.259 -25.017 -2.356 1.00 94.25 190 ASN A O 1
ATOM 1466 N N . PRO A 1 191 ? -9.212 -27.210 -1.845 1.00 96.00 191 PRO A N 1
ATOM 1467 C CA . PRO A 1 191 ? -8.260 -27.529 -2.895 1.00 96.00 191 PRO A CA 1
ATOM 1468 C C . PRO A 1 191 ? -8.817 -27.109 -4.267 1.00 96.00 191 PRO A C 1
ATOM 1470 O O . PRO A 1 191 ? -10.018 -27.261 -4.536 1.00 96.00 191 PRO A O 1
ATOM 1473 N N . PRO A 1 192 ? -7.987 -26.509 -5.134 1.00 97.12 192 PRO A N 1
ATOM 1474 C CA . PRO A 1 192 ? -8.388 -26.230 -6.502 1.00 97.12 192 PRO A CA 1
ATOM 1475 C C . PRO A 1 192 ? -8.476 -27.534 -7.302 1.00 97.12 192 PRO A C 1
ATOM 1477 O O . PRO A 1 192 ? -7.666 -28.435 -7.100 1.00 97.12 192 PRO A O 1
ATOM 1480 N N . VAL A 1 193 ? -9.443 -27.626 -8.217 1.00 97.62 193 VAL A N 1
ATOM 1481 C CA . VAL A 1 193 ? -9.564 -28.793 -9.117 1.00 97.62 193 VAL A CA 1
ATOM 1482 C C . VAL A 1 193 ? -8.502 -28.736 -10.215 1.00 97.62 193 VAL A C 1
ATOM 1484 O O . VAL A 1 193 ? -7.862 -29.734 -10.515 1.00 97.62 193 VAL A O 1
ATOM 1487 N N . ASP A 1 194 ? -8.285 -27.537 -10.759 1.00 97.38 194 ASP A N 1
ATOM 1488 C CA . ASP A 1 194 ? -7.364 -27.261 -11.859 1.00 97.38 194 ASP A CA 1
ATOM 1489 C C . ASP A 1 194 ? -6.598 -25.954 -11.617 1.00 97.38 194 ASP A C 1
ATOM 1491 O O . ASP A 1 194 ? -7.029 -25.082 -10.856 1.00 97.38 194 ASP A O 1
ATOM 1495 N N . ALA A 1 195 ? -5.514 -25.738 -12.368 1.00 97.19 195 ALA A N 1
ATOM 1496 C CA . ALA A 1 195 ? -4.732 -24.498 -12.325 1.00 97.19 195 ALA A CA 1
ATOM 1497 C C . ALA A 1 195 ? -5.581 -23.232 -12.582 1.00 97.19 195 ALA A C 1
ATOM 1499 O O . ALA A 1 195 ? -5.358 -22.178 -11.984 1.00 97.19 195 ALA A O 1
ATOM 1500 N N . ARG A 1 196 ? -6.595 -23.329 -13.454 1.00 96.88 196 ARG A N 1
ATOM 1501 C CA . ARG A 1 196 ? -7.540 -22.230 -13.715 1.00 96.88 196 ARG A CA 1
ATOM 1502 C C . ARG A 1 196 ? -8.508 -21.995 -12.559 1.00 96.88 196 ARG A C 1
ATOM 1504 O O . ARG A 1 196 ? -8.824 -20.842 -12.270 1.00 96.88 196 ARG A O 1
ATOM 1511 N N . ASP A 1 197 ? -8.969 -23.060 -11.907 1.00 97.00 197 ASP A N 1
ATOM 1512 C CA . ASP A 1 197 ? -9.833 -22.965 -10.726 1.00 97.00 197 ASP A CA 1
ATOM 1513 C C . ASP A 1 197 ? -9.081 -22.288 -9.572 1.00 97.00 197 ASP A C 1
ATOM 1515 O O . ASP A 1 197 ? -9.588 -21.341 -8.972 1.00 97.00 197 ASP A O 1
ATOM 1519 N N . PHE A 1 198 ? -7.813 -22.663 -9.370 1.00 96.88 198 PHE A N 1
ATOM 1520 C CA . PHE A 1 198 ? -6.912 -21.987 -8.437 1.00 96.88 198 PHE A CA 1
ATOM 1521 C C . PHE A 1 198 ? -6.840 -20.475 -8.693 1.00 96.88 198 PHE A C 1
ATOM 1523 O O . PHE A 1 198 ? -7.071 -19.681 -7.780 1.00 96.88 198 PHE A O 1
ATOM 1530 N N . GLY A 1 199 ? -6.597 -20.064 -9.944 1.00 95.31 199 GLY A N 1
ATOM 1531 C CA . GLY A 1 199 ? -6.537 -18.649 -10.315 1.00 95.31 199 GLY A CA 1
ATOM 1532 C C . GLY A 1 199 ? -7.835 -17.890 -10.027 1.00 95.31 199 GLY A C 1
ATOM 1533 O O . GLY A 1 199 ? -7.798 -16.790 -9.469 1.00 95.31 199 GLY A O 1
ATOM 1534 N N . ARG A 1 200 ? -8.994 -18.487 -10.339 1.00 95.12 200 ARG A N 1
ATOM 1535 C CA . ARG A 1 200 ? -10.306 -17.880 -10.057 1.00 95.12 200 ARG A CA 1
ATOM 1536 C C . ARG A 1 200 ? -10.553 -17.741 -8.553 1.00 95.12 200 ARG A C 1
ATOM 1538 O O . ARG A 1 200 ? -10.917 -16.653 -8.108 1.00 95.12 200 ARG A O 1
ATOM 1545 N N . LYS A 1 201 ? -10.322 -18.799 -7.768 1.00 94.31 201 LYS A N 1
ATOM 1546 C CA . LYS A 1 201 ? -10.533 -18.808 -6.308 1.00 94.31 201 LYS A CA 1
ATOM 1547 C C . LYS A 1 201 ? -9.589 -17.849 -5.577 1.00 94.31 201 LYS A C 1
ATOM 1549 O O . LYS A 1 201 ? -10.025 -17.128 -4.675 1.00 94.31 201 LYS A O 1
ATOM 1554 N N . LEU A 1 202 ? -8.328 -17.768 -6.009 1.00 93.50 202 LEU A N 1
ATOM 1555 C CA . LEU A 1 202 ? -7.343 -16.838 -5.457 1.00 93.50 202 LEU A CA 1
ATOM 1556 C C . LEU A 1 202 ? -7.738 -15.380 -5.707 1.00 93.50 202 LEU A C 1
ATOM 1558 O O . LEU A 1 202 ? -7.795 -14.590 -4.766 1.00 93.50 202 LEU A O 1
ATOM 1562 N N . LEU A 1 203 ? -8.068 -15.020 -6.950 1.00 91.69 203 LEU A N 1
ATOM 1563 C CA . LEU A 1 203 ? -8.432 -13.642 -7.305 1.00 91.69 203 LEU A CA 1
ATOM 1564 C C . LEU A 1 203 ? -9.792 -13.223 -6.722 1.00 91.69 203 LEU A C 1
ATOM 1566 O O . LEU A 1 203 ? -9.986 -12.051 -6.375 1.00 91.69 203 LEU A O 1
ATOM 1570 N N . ALA A 1 204 ? -10.705 -14.181 -6.534 1.00 88.75 204 ALA A N 1
ATOM 1571 C CA . ALA A 1 204 ? -11.942 -13.996 -5.776 1.00 88.75 204 ALA A CA 1
ATOM 1572 C C . ALA A 1 204 ? -11.701 -13.801 -4.262 1.00 88.75 204 ALA A C 1
ATOM 1574 O O . ALA A 1 204 ? -12.601 -13.364 -3.541 1.00 88.75 204 ALA A O 1
ATOM 1575 N N . GLY A 1 205 ? -10.490 -14.085 -3.773 1.00 88.81 205 GLY A N 1
ATOM 1576 C CA . GLY A 1 205 ? -10.125 -13.967 -2.364 1.00 88.81 205 GLY A CA 1
ATOM 1577 C C . GLY A 1 205 ? -10.765 -15.042 -1.488 1.00 88.81 205 GLY A C 1
ATOM 1578 O O . GLY A 1 205 ? -11.115 -14.754 -0.348 1.00 88.81 205 GLY A O 1
ATOM 1579 N N . GLN A 1 206 ? -10.969 -16.254 -2.019 1.00 90.19 206 GLN A N 1
ATOM 1580 C CA . GLN A 1 206 ? -11.469 -17.399 -1.242 1.00 90.19 206 GLN A CA 1
ATOM 1581 C C . GLN A 1 206 ? -10.389 -18.020 -0.342 1.00 90.19 206 GLN A C 1
ATOM 1583 O O . GLN A 1 206 ? -10.714 -18.739 0.596 1.00 90.19 206 GLN A O 1
ATOM 1588 N N . TYR A 1 207 ? -9.114 -17.719 -0.608 1.00 90.69 207 TYR A N 1
ATOM 1589 C CA . TYR A 1 207 ? -7.961 -18.216 0.151 1.00 90.69 207 TYR A CA 1
ATOM 1590 C C . TYR A 1 207 ? -7.419 -17.220 1.189 1.00 90.69 207 TYR A C 1
ATOM 1592 O O . TYR A 1 207 ? -6.313 -17.387 1.688 1.00 90.69 207 TYR A O 1
ATOM 1600 N N . THR A 1 208 ? -8.166 -16.161 1.508 1.00 82.44 208 THR A N 1
ATOM 1601 C CA . THR A 1 208 ? -7.780 -15.162 2.518 1.00 82.44 208 THR A CA 1
ATOM 1602 C C . THR A 1 208 ? -8.682 -15.322 3.743 1.00 82.44 208 THR A C 1
ATOM 1604 O O . THR A 1 208 ? -9.879 -15.067 3.646 1.00 82.44 208 THR A O 1
ATOM 1607 N N . GLU A 1 209 ? -8.132 -15.761 4.883 1.00 72.06 209 GLU A N 1
ATOM 1608 C CA . GLU A 1 209 ? -8.914 -15.995 6.118 1.00 72.06 209 GLU A CA 1
ATOM 1609 C C . GLU A 1 209 ? -9.460 -14.692 6.723 1.00 72.06 209 GLU A C 1
ATOM 1611 O O . GLU A 1 209 ? -10.548 -14.668 7.297 1.00 72.06 209 GLU A O 1
ATOM 1616 N N . GLU A 1 210 ? -8.757 -13.576 6.521 1.00 59.50 210 GLU A N 1
ATOM 1617 C CA . GLU A 1 210 ? -9.216 -12.251 6.923 1.00 59.50 210 GLU A CA 1
ATOM 1618 C C . GLU A 1 210 ? -10.002 -11.596 5.778 1.00 59.50 210 GLU A C 1
ATOM 1620 O O . GLU A 1 210 ? -9.458 -10.941 4.887 1.00 59.50 210 GLU A O 1
ATOM 1625 N N . SER A 1 211 ? -11.326 -11.775 5.798 1.00 54.69 211 SER A N 1
ATOM 1626 C CA . SER A 1 211 ? -12.282 -11.210 4.832 1.00 54.69 211 SER A CA 1
ATOM 1627 C C . SER A 1 211 ? -12.442 -9.677 4.941 1.00 54.69 211 SER A C 1
ATOM 1629 O O . SER A 1 211 ? -13.532 -9.142 4.727 1.00 54.69 211 SER A O 1
ATOM 1631 N N . SER A 1 212 ? -11.387 -8.928 5.265 1.00 65.25 212 SER A N 1
ATOM 1632 C CA . SER A 1 212 ? -11.414 -7.484 5.040 1.00 65.25 212 SER A CA 1
ATOM 1633 C C . SER A 1 212 ? -11.085 -7.220 3.570 1.00 65.25 212 SER A C 1
ATOM 1635 O O . SER A 1 212 ? -10.103 -7.728 3.025 1.00 65.25 212 SER A O 1
ATOM 1637 N N . GLU A 1 213 ? -11.906 -6.425 2.883 1.00 63.78 213 GLU A N 1
ATOM 1638 C CA . GLU A 1 213 ? -11.628 -6.047 1.489 1.00 63.78 213 GLU A CA 1
ATOM 1639 C C . GLU A 1 213 ? -10.262 -5.356 1.339 1.00 63.78 213 GLU A C 1
ATOM 1641 O O . GLU A 1 213 ? -9.608 -5.476 0.301 1.00 63.78 213 GLU A O 1
ATOM 1646 N N . ALA A 1 214 ? -9.791 -4.706 2.409 1.00 61.38 214 ALA A N 1
ATOM 1647 C CA . ALA A 1 214 ? -8.457 -4.130 2.506 1.00 61.38 214 ALA A CA 1
ATOM 1648 C C . ALA A 1 214 ? -7.347 -5.189 2.375 1.00 61.38 214 ALA A C 1
ATOM 1650 O O . ALA A 1 214 ? -6.406 -4.982 1.610 1.00 61.38 214 ALA A O 1
ATOM 1651 N N . ALA A 1 215 ? -7.467 -6.339 3.049 1.00 67.94 215 ALA A N 1
ATOM 1652 C CA . ALA A 1 215 ? -6.498 -7.430 2.933 1.00 67.94 215 ALA A CA 1
ATOM 1653 C C . ALA A 1 215 ? -6.494 -8.039 1.521 1.00 67.94 215 ALA A C 1
ATOM 1655 O O . ALA A 1 215 ? -5.429 -8.229 0.934 1.00 67.94 215 ALA A O 1
ATOM 1656 N N . LYS A 1 216 ? -7.677 -8.246 0.922 1.00 73.31 216 LYS A N 1
ATOM 1657 C CA . LYS A 1 216 ? -7.800 -8.736 -0.466 1.00 73.31 216 LYS A CA 1
ATOM 1658 C C . LYS A 1 216 ? -7.156 -7.780 -1.468 1.00 73.31 216 LYS A C 1
ATOM 1660 O O . LYS A 1 216 ? -6.465 -8.219 -2.385 1.00 73.31 216 LYS A O 1
ATOM 1665 N N . LYS A 1 217 ? -7.358 -6.472 -1.292 1.00 76.31 217 LYS A N 1
ATOM 1666 C CA . LYS A 1 217 ? -6.723 -5.449 -2.128 1.00 76.31 217 LYS A CA 1
ATOM 1667 C C . LYS A 1 217 ? -5.203 -5.462 -1.969 1.00 76.31 217 LYS A C 1
ATOM 1669 O O . LYS A 1 217 ? -4.507 -5.513 -2.976 1.00 76.31 217 LYS A O 1
ATOM 1674 N N . ASN A 1 218 ? -4.699 -5.491 -0.735 1.00 75.25 218 ASN A N 1
ATOM 1675 C CA . ASN A 1 218 ? -3.260 -5.541 -0.470 1.00 75.25 218 ASN A CA 1
ATOM 1676 C C . ASN A 1 218 ? -2.608 -6.780 -1.098 1.00 75.25 218 ASN A C 1
ATOM 1678 O O . ASN A 1 218 ? -1.538 -6.668 -1.690 1.00 75.25 218 ASN A O 1
ATOM 1682 N N . LEU A 1 219 ? -3.273 -7.939 -1.033 1.00 76.94 219 LEU A N 1
ATOM 1683 C CA . LEU A 1 219 ? -2.805 -9.165 -1.677 1.00 76.94 219 LEU A CA 1
ATOM 1684 C C . LEU A 1 219 ? -2.770 -9.025 -3.207 1.00 76.94 219 LEU A C 1
ATOM 1686 O O . LEU A 1 219 ? -1.764 -9.355 -3.831 1.00 76.94 219 LEU A O 1
ATOM 1690 N N . ARG A 1 220 ? -3.832 -8.486 -3.824 1.00 83.44 220 ARG A N 1
ATOM 1691 C CA . ARG A 1 220 ? -3.856 -8.218 -5.275 1.00 83.44 220 ARG A CA 1
ATOM 1692 C C . ARG A 1 220 ? -2.743 -7.257 -5.688 1.00 83.44 220 ARG A C 1
ATOM 1694 O O . ARG A 1 220 ? -2.059 -7.518 -6.674 1.00 83.44 220 ARG A O 1
ATOM 1701 N N . ASP A 1 221 ? -2.526 -6.194 -4.917 1.00 80.19 221 ASP A N 1
ATOM 1702 C CA . ASP A 1 221 ? -1.466 -5.216 -5.166 1.00 80.19 221 ASP A CA 1
ATOM 1703 C C . ASP A 1 221 ? -0.072 -5.860 -5.029 1.00 80.19 221 ASP A C 1
ATOM 1705 O O . ASP A 1 221 ? 0.819 -5.599 -5.840 1.00 80.19 221 ASP A O 1
ATOM 1709 N N . GLN A 1 222 ? 0.133 -6.743 -4.046 1.00 85.25 222 GLN A N 1
ATOM 1710 C CA . GLN A 1 222 ? 1.380 -7.498 -3.887 1.00 85.25 222 GLN A CA 1
ATOM 1711 C C . GLN A 1 222 ? 1.634 -8.446 -5.064 1.00 85.25 222 GLN A C 1
ATOM 1713 O O . GLN A 1 222 ? 2.714 -8.387 -5.656 1.00 85.25 222 GLN A O 1
ATOM 1718 N N . ILE A 1 223 ? 0.639 -9.251 -5.452 1.00 83.69 223 ILE A N 1
ATOM 1719 C CA . ILE A 1 223 ? 0.734 -10.186 -6.583 1.00 83.69 223 ILE A CA 1
ATOM 1720 C C . ILE A 1 223 ? 0.997 -9.425 -7.888 1.00 83.69 223 ILE A C 1
ATOM 1722 O O . ILE A 1 223 ? 1.897 -9.787 -8.643 1.00 83.69 223 ILE A O 1
ATOM 1726 N N . ALA A 1 224 ? 0.281 -8.324 -8.139 1.00 85.50 224 ALA A N 1
ATOM 1727 C CA . ALA A 1 224 ? 0.485 -7.495 -9.325 1.00 85.50 224 ALA A CA 1
ATOM 1728 C C . ALA A 1 224 ? 1.905 -6.907 -9.378 1.00 85.50 224 ALA A C 1
ATOM 1730 O O . ALA A 1 224 ? 2.547 -6.904 -10.432 1.00 85.50 224 ALA A O 1
ATOM 1731 N N . ASN A 1 225 ? 2.431 -6.445 -8.241 1.00 85.06 225 ASN A N 1
ATOM 1732 C CA . ASN A 1 225 ? 3.797 -5.934 -8.153 1.00 85.06 225 ASN A CA 1
ATOM 1733 C C . ASN A 1 225 ? 4.847 -7.034 -8.357 1.00 85.06 225 ASN A C 1
ATOM 1735 O O . ASN A 1 225 ? 5.842 -6.797 -9.046 1.00 85.06 225 ASN A O 1
ATOM 1739 N N . GLN A 1 226 ? 4.641 -8.2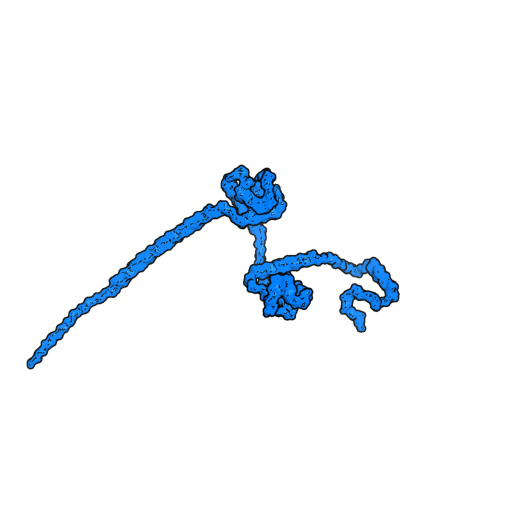27 -7.795 1.00 82.69 226 GLN A N 1
ATOM 1740 C CA . GLN A 1 226 ? 5.524 -9.376 -8.004 1.00 82.69 226 GLN A CA 1
ATOM 1741 C C . GLN A 1 226 ? 5.525 -9.827 -9.466 1.00 82.69 226 GLN A C 1
ATOM 1743 O O . GLN A 1 226 ? 6.600 -9.951 -10.048 1.00 82.69 226 GLN A O 1
ATOM 1748 N N . LEU A 1 227 ? 4.350 -9.975 -10.086 1.00 80.00 227 LEU A N 1
ATOM 1749 C CA . LEU A 1 227 ? 4.214 -10.285 -11.512 1.00 80.00 227 LEU A CA 1
ATOM 1750 C C . LEU A 1 227 ? 4.925 -9.242 -12.368 1.00 80.00 227 LEU A C 1
ATOM 1752 O O . LEU A 1 227 ? 5.712 -9.593 -13.239 1.00 80.00 227 LEU A O 1
ATOM 1756 N N . ARG A 1 228 ? 4.730 -7.951 -12.086 1.00 82.62 228 ARG A N 1
ATOM 1757 C CA . ARG A 1 228 ? 5.411 -6.876 -12.817 1.00 82.62 228 ARG A CA 1
ATOM 1758 C C . ARG A 1 228 ? 6.932 -6.963 -12.689 1.00 82.62 228 ARG A C 1
ATOM 1760 O O . ARG A 1 228 ? 7.633 -6.760 -13.678 1.00 82.62 228 ARG A O 1
ATOM 1767 N N . ARG A 1 229 ? 7.444 -7.287 -11.495 1.00 82.44 229 ARG A N 1
ATOM 1768 C CA . ARG A 1 229 ? 8.879 -7.523 -11.269 1.00 82.44 229 ARG A CA 1
ATOM 1769 C C . ARG A 1 229 ? 9.363 -8.742 -12.044 1.00 82.44 229 ARG A C 1
ATOM 1771 O O . ARG A 1 229 ? 10.361 -8.632 -12.745 1.00 82.44 229 ARG A O 1
ATOM 1778 N N . GLN A 1 230 ? 8.655 -9.865 -11.979 1.00 82.88 230 GLN A N 1
ATOM 1779 C CA . GLN A 1 230 ? 9.015 -11.070 -12.724 1.00 82.88 230 GLN A CA 1
ATOM 1780 C 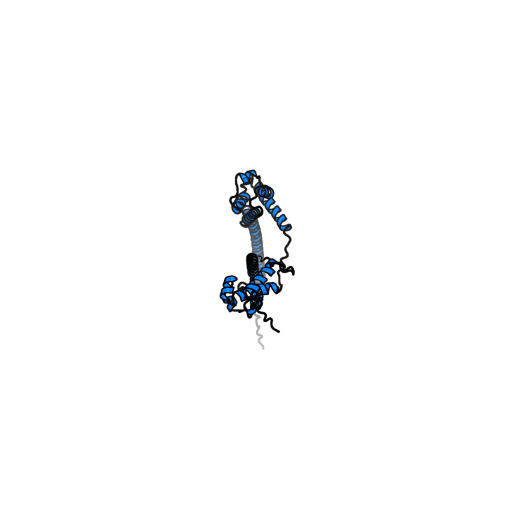C . GLN A 1 230 ? 9.009 -10.821 -14.231 1.00 82.88 230 GLN A C 1
ATOM 1782 O O . GLN A 1 230 ? 10.006 -11.102 -14.881 1.00 82.88 230 GLN A O 1
ATOM 1787 N N . VAL A 1 231 ? 7.974 -10.179 -14.772 1.00 80.69 231 VAL A N 1
ATOM 1788 C CA . VAL A 1 231 ? 7.907 -9.777 -16.186 1.00 80.69 231 VAL A CA 1
ATOM 1789 C C . VAL A 1 231 ? 9.069 -8.857 -16.569 1.00 80.69 231 VAL A C 1
ATOM 1791 O O . VAL A 1 231 ? 9.591 -8.974 -17.670 1.00 80.69 231 VAL A O 1
ATOM 1794 N N . SER A 1 232 ? 9.515 -7.966 -15.675 1.00 77.25 232 SER A N 1
ATOM 1795 C CA . SER A 1 232 ? 10.699 -7.132 -15.932 1.00 77.25 232 SER A CA 1
ATOM 1796 C C . SER A 1 232 ? 12.031 -7.889 -15.838 1.00 77.25 232 SER A C 1
ATOM 1798 O O . SER A 1 232 ? 13.003 -7.483 -16.472 1.00 77.25 232 SER A O 1
ATOM 1800 N N . MET A 1 233 ? 12.083 -8.970 -15.051 1.00 74.62 233 MET A N 1
ATOM 1801 C CA . MET A 1 233 ? 13.257 -9.837 -14.899 1.00 74.62 233 MET A CA 1
ATOM 1802 C C . MET A 1 233 ? 13.362 -10.886 -16.004 1.00 74.62 233 MET A C 1
ATOM 1804 O O . MET A 1 233 ? 14.476 -11.276 -16.356 1.00 74.62 233 MET A O 1
ATOM 1808 N N . LEU A 1 234 ? 12.236 -11.325 -16.580 1.00 72.94 234 LEU A N 1
ATOM 1809 C CA . LEU A 1 234 ? 12.250 -11.997 -17.870 1.00 72.94 234 LEU A CA 1
ATOM 1810 C C . LEU A 1 234 ? 12.877 -11.011 -18.853 1.00 72.94 234 LEU A C 1
ATOM 1812 O O . LEU A 1 234 ? 12.263 -10.011 -19.230 1.00 72.94 234 LEU A O 1
ATOM 1816 N N . ARG A 1 235 ? 14.147 -11.262 -19.212 1.00 60.44 235 ARG A N 1
ATOM 1817 C CA . ARG A 1 235 ? 14.846 -10.500 -20.246 1.00 60.44 235 ARG A CA 1
ATOM 1818 C C . ARG A 1 235 ? 13.872 -10.362 -21.401 1.00 60.44 235 ARG A C 1
ATOM 1820 O O . ARG A 1 235 ? 13.324 -11.372 -21.836 1.00 60.44 235 ARG A O 1
ATOM 1827 N N . ARG A 1 236 ? 13.675 -9.131 -21.884 1.00 55.28 236 ARG A N 1
ATOM 1828 C CA . ARG A 1 236 ? 13.114 -8.893 -23.212 1.00 55.28 236 ARG A CA 1
ATOM 1829 C C . ARG A 1 236 ? 13.995 -9.673 -24.176 1.00 55.28 236 ARG A C 1
ATOM 1831 O O . ARG A 1 236 ? 15.015 -9.172 -24.639 1.00 55.28 236 ARG A O 1
ATOM 1838 N N . THR A 1 237 ? 13.656 -10.932 -24.407 1.00 57.44 237 THR A N 1
ATOM 1839 C CA . THR A 1 237 ? 14.073 -11.638 -25.591 1.00 57.44 237 THR A CA 1
ATOM 1840 C C . THR A 1 237 ? 13.505 -10.763 -26.682 1.00 57.44 237 THR A C 1
ATOM 1842 O O . THR A 1 237 ? 12.293 -10.576 -26.774 1.00 57.44 237 THR A O 1
ATOM 1845 N N . ALA A 1 238 ? 14.389 -10.076 -27.403 1.00 50.78 238 ALA A N 1
ATOM 1846 C CA . ALA A 1 238 ? 13.998 -9.464 -28.649 1.00 50.78 238 ALA A CA 1
ATOM 1847 C C . ALA A 1 238 ? 13.469 -10.633 -29.476 1.00 50.78 238 ALA A C 1
ATOM 1849 O O . ALA A 1 238 ? 14.249 -11.432 -29.994 1.00 50.78 238 ALA A O 1
ATOM 1850 N N . THR A 1 239 ? 12.149 -10.814 -29.479 1.00 56.09 239 THR A N 1
ATOM 1851 C CA . THR A 1 239 ? 11.470 -11.654 -30.446 1.00 56.09 239 THR A CA 1
ATOM 1852 C C . THR A 1 239 ? 11.827 -11.013 -31.763 1.00 56.09 239 THR A C 1
ATOM 1854 O O . THR A 1 239 ? 11.307 -9.958 -32.117 1.00 56.09 239 THR A O 1
ATOM 1857 N N . ARG A 1 240 ? 12.859 -11.571 -32.391 1.00 60.84 240 ARG A N 1
ATOM 1858 C CA . ARG A 1 240 ? 13.341 -11.166 -33.694 1.00 60.84 240 ARG A CA 1
ATOM 1859 C C . ARG A 1 240 ? 12.178 -11.484 -34.617 1.00 60.84 240 ARG A C 1
ATOM 1861 O O . ARG A 1 240 ? 11.938 -12.651 -34.913 1.00 60.84 240 ARG A O 1
ATOM 1868 N N . GLU A 1 241 ? 11.378 -10.466 -34.917 1.00 60.66 241 GLU A N 1
ATOM 1869 C CA . GLU A 1 241 ? 10.256 -10.588 -35.835 1.00 60.66 241 GLU A CA 1
ATOM 1870 C C . GLU A 1 241 ? 10.825 -11.169 -37.129 1.00 60.66 241 GLU A C 1
ATOM 1872 O O . GLU A 1 241 ? 11.750 -10.612 -37.726 1.00 60.66 241 GLU A O 1
ATOM 1877 N N . TYR A 1 242 ? 10.370 -12.371 -37.476 1.00 62.94 242 TYR A N 1
ATOM 1878 C CA . TYR A 1 242 ? 10.818 -13.066 -38.668 1.00 62.94 242 TYR A CA 1
ATOM 1879 C C . TYR A 1 242 ? 10.318 -12.266 -39.870 1.00 62.94 242 TYR A C 1
ATOM 1881 O O . TYR A 1 242 ? 9.122 -12.242 -40.144 1.00 62.94 242 TYR A O 1
ATOM 1889 N N . SER A 1 243 ? 11.224 -11.589 -40.573 1.00 70.44 243 SER A N 1
ATOM 1890 C CA . SER A 1 243 ? 10.904 -10.736 -41.723 1.00 70.44 243 SER A CA 1
ATOM 1891 C C . SER A 1 243 ? 10.552 -11.527 -42.990 1.00 70.44 243 SER A C 1
ATOM 1893 O O . SER A 1 243 ? 10.600 -10.974 -44.081 1.00 70.44 243 SER A O 1
ATOM 1895 N N . GLY A 1 244 ? 10.246 -12.825 -42.881 1.00 78.19 244 GLY A N 1
ATOM 1896 C CA . GLY A 1 244 ? 9.961 -13.709 -44.017 1.00 78.19 244 GLY A CA 1
ATOM 1897 C C . GLY A 1 244 ? 11.201 -14.173 -44.787 1.00 78.19 244 GLY A C 1
ATOM 1898 O O . GLY A 1 244 ? 11.182 -15.242 -45.385 1.00 78.19 244 GLY A O 1
ATOM 1899 N N . GLU A 1 245 ? 12.293 -13.414 -44.737 1.00 79.31 245 GLU A N 1
ATOM 1900 C CA . GLU A 1 245 ? 13.537 -13.721 -45.441 1.00 79.31 245 GLU A CA 1
ATOM 1901 C C . GLU A 1 245 ? 14.588 -14.269 -44.468 1.00 79.31 245 GLU A C 1
ATOM 1903 O O . GLU A 1 245 ? 14.955 -13.620 -43.483 1.00 79.31 245 GLU A O 1
ATOM 1908 N N . ALA A 1 246 ? 15.069 -15.488 -44.730 1.00 84.44 246 ALA A N 1
ATOM 1909 C CA . ALA A 1 246 ? 16.205 -16.051 -44.008 1.00 84.44 246 ALA A CA 1
ATOM 1910 C C . ALA A 1 246 ? 17.461 -15.229 -44.329 1.00 84.44 246 ALA A C 1
ATOM 1912 O O . ALA A 1 246 ? 17.738 -14.950 -45.497 1.00 84.44 246 ALA A O 1
ATOM 1913 N N . ARG A 1 247 ? 18.236 -14.834 -43.311 1.00 83.19 247 ARG A N 1
ATOM 1914 C CA . ARG A 1 247 ? 19.515 -14.158 -43.564 1.00 83.19 247 ARG A CA 1
ATOM 1915 C C . ARG A 1 247 ? 20.486 -15.144 -44.202 1.00 83.19 247 ARG A C 1
ATOM 1917 O O . ARG A 1 247 ? 20.450 -16.331 -43.884 1.00 83.19 247 ARG A O 1
ATOM 1924 N N . SER A 1 248 ? 21.388 -14.646 -45.043 1.00 87.38 248 SER A N 1
ATOM 1925 C CA . SER A 1 248 ? 22.443 -15.461 -45.660 1.00 87.38 248 SER A CA 1
ATOM 1926 C C . SER A 1 248 ? 23.240 -16.256 -44.622 1.00 87.38 248 SER A C 1
ATOM 1928 O O . SER A 1 248 ? 23.500 -17.432 -44.829 1.00 87.38 248 SER A O 1
ATOM 1930 N N . GLU A 1 249 ? 23.520 -15.656 -43.463 1.00 87.69 249 GLU A N 1
ATOM 1931 C CA . GLU A 1 249 ? 24.200 -16.301 -42.330 1.00 87.69 249 GLU A CA 1
ATOM 1932 C C . GLU A 1 249 ? 23.430 -17.519 -41.784 1.00 87.69 249 GLU A C 1
ATOM 1934 O O . GLU A 1 249 ? 24.026 -18.557 -41.504 1.00 87.69 249 GLU A O 1
ATOM 1939 N N . ASP A 1 250 ? 22.100 -17.417 -41.662 1.00 85.12 250 ASP A N 1
ATOM 1940 C CA . ASP A 1 250 ? 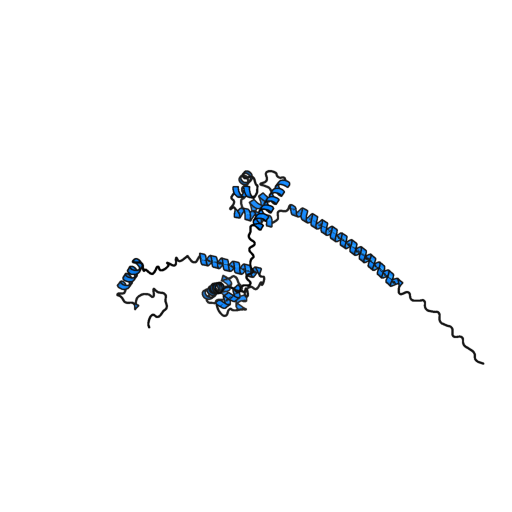21.250 -18.506 -41.164 1.00 85.12 250 ASP A CA 1
ATOM 1941 C C . ASP A 1 250 ? 21.181 -19.655 -42.197 1.00 85.12 250 ASP A C 1
ATOM 1943 O O . ASP A 1 250 ? 21.183 -20.834 -41.835 1.00 85.12 250 ASP A O 1
ATOM 1947 N N . VAL A 1 251 ? 21.176 -19.317 -43.495 1.00 89.75 251 VAL A N 1
ATOM 1948 C CA . VAL A 1 251 ? 21.207 -20.284 -44.609 1.00 89.75 251 VAL A CA 1
ATOM 1949 C C . VAL A 1 251 ? 22.560 -20.993 -44.696 1.00 89.75 251 VAL A C 1
ATOM 1951 O O . VAL A 1 251 ? 22.597 -22.210 -44.859 1.00 89.75 251 VAL A O 1
ATOM 1954 N N . GLU A 1 252 ? 23.669 -20.267 -44.551 1.00 91.38 252 GLU A N 1
ATOM 1955 C CA . GLU A 1 252 ? 25.019 -20.838 -44.543 1.00 91.38 252 GLU A CA 1
ATOM 1956 C C . GLU A 1 252 ? 25.237 -21.759 -43.342 1.00 91.38 252 GLU A C 1
ATOM 1958 O O . GLU A 1 252 ? 25.787 -22.849 -43.501 1.00 91.38 252 GLU A O 1
ATOM 1963 N N . ALA A 1 253 ? 24.756 -21.375 -42.156 1.00 86.94 253 ALA A N 1
ATOM 1964 C CA . ALA A 1 253 ? 24.814 -22.226 -40.973 1.00 86.94 253 ALA A CA 1
ATOM 1965 C C . ALA A 1 253 ? 24.032 -23.535 -41.182 1.00 86.94 253 ALA A C 1
ATOM 1967 O O . ALA A 1 253 ? 24.551 -24.615 -40.899 1.00 86.94 253 ALA A O 1
ATOM 1968 N N . LEU A 1 254 ? 22.818 -23.467 -41.744 1.00 84.81 254 LEU A N 1
ATOM 1969 C CA . LEU A 1 254 ? 22.044 -24.665 -42.087 1.00 84.81 254 LEU A CA 1
ATOM 1970 C C . LEU A 1 254 ? 22.732 -25.513 -43.164 1.00 84.81 254 LEU A C 1
ATOM 1972 O O . LEU A 1 254 ? 22.761 -26.737 -43.043 1.00 84.81 254 LEU A O 1
ATOM 1976 N N . ALA A 1 255 ? 23.327 -24.888 -44.181 1.00 91.81 255 ALA A N 1
ATOM 1977 C CA . ALA A 1 255 ? 24.077 -25.587 -45.220 1.00 91.81 255 ALA A CA 1
ATOM 1978 C C . ALA A 1 255 ? 25.310 -26.307 -44.650 1.00 91.81 255 ALA A C 1
ATOM 1980 O O . ALA A 1 255 ? 25.578 -27.448 -45.022 1.00 91.81 255 ALA A O 1
ATOM 1981 N N . GLN A 1 256 ? 26.031 -25.690 -43.708 1.00 90.75 256 GLN A N 1
ATOM 1982 C CA . GLN A 1 256 ? 27.161 -26.328 -43.028 1.00 90.75 256 GLN A CA 1
ATOM 1983 C C . GLN A 1 256 ? 26.723 -27.549 -42.219 1.00 90.75 256 GLN A C 1
ATOM 1985 O O . GLN A 1 256 ? 27.360 -28.595 -42.325 1.00 90.75 256 GLN A O 1
ATOM 1990 N N . VAL A 1 257 ? 25.627 -27.454 -41.462 1.00 85.81 257 VAL A N 1
ATOM 1991 C CA . VAL A 1 257 ? 25.092 -28.599 -40.707 1.00 85.81 257 VAL A CA 1
ATOM 1992 C C . VAL A 1 257 ? 24.619 -29.703 -41.664 1.00 85.81 257 VAL A C 1
ATOM 1994 O O . VAL A 1 257 ? 24.920 -30.876 -41.452 1.00 85.81 257 VAL A O 1
ATOM 1997 N N . TYR A 1 258 ? 23.951 -29.344 -42.763 1.00 86.00 258 TYR A N 1
ATOM 1998 C CA . TYR A 1 258 ? 23.522 -30.299 -43.787 1.00 86.00 258 TYR A CA 1
ATOM 1999 C C . TYR A 1 258 ? 24.707 -31.052 -44.415 1.00 86.00 258 TYR A C 1
ATOM 2001 O O . TYR A 1 258 ? 24.668 -32.276 -44.551 1.00 86.00 258 TYR A O 1
ATOM 2009 N N . LEU A 1 259 ? 25.789 -30.340 -44.748 1.00 90.25 259 LEU A N 1
ATOM 2010 C CA . LEU A 1 259 ? 27.013 -30.935 -45.290 1.00 90.25 259 LEU A CA 1
ATOM 2011 C C . LEU A 1 259 ? 27.746 -31.798 -44.255 1.00 90.25 259 LEU A C 1
ATOM 2013 O O . LEU A 1 259 ? 28.195 -32.892 -44.593 1.00 90.25 259 LEU A O 1
ATOM 2017 N N . GLN A 1 260 ? 27.825 -31.357 -42.994 1.00 89.38 260 GLN A N 1
ATOM 2018 C CA . GLN A 1 260 ? 28.432 -32.129 -41.901 1.00 89.38 260 GLN A CA 1
ATOM 2019 C C . GLN A 1 260 ? 27.734 -33.475 -41.683 1.00 89.38 260 GLN A C 1
ATOM 2021 O O . GLN A 1 260 ? 28.395 -34.475 -41.407 1.00 89.38 260 GLN A O 1
ATOM 2026 N N . HIS A 1 261 ? 26.413 -33.517 -41.854 1.00 87.62 261 HIS A N 1
ATOM 2027 C CA . HIS A 1 261 ? 25.620 -34.737 -41.728 1.00 87.62 261 HIS A CA 1
ATOM 2028 C C . HIS A 1 261 ? 25.379 -35.458 -43.062 1.00 87.62 261 HIS A C 1
ATOM 2030 O O . HIS A 1 261 ? 24.583 -36.390 -43.108 1.00 87.62 261 HIS A O 1
ATOM 2036 N N . CYS A 1 262 ? 26.083 -35.082 -44.139 1.00 86.50 262 CYS A N 1
ATOM 2037 C CA . CYS A 1 262 ? 25.978 -35.716 -45.462 1.00 86.50 262 CYS A CA 1
ATOM 2038 C C . CYS A 1 262 ? 24.536 -35.793 -46.007 1.00 86.50 262 CYS A C 1
ATOM 2040 O O . CYS A 1 262 ? 24.196 -36.723 -46.735 1.00 86.50 262 CYS A O 1
ATOM 2042 N N . GLY A 1 263 ? 23.680 -34.833 -45.649 1.00 83.38 263 GLY A N 1
ATOM 2043 C CA . GLY A 1 263 ? 22.266 -34.827 -46.028 1.00 83.38 263 GLY A CA 1
ATOM 2044 C C . GLY A 1 263 ? 21.375 -35.833 -45.288 1.00 83.38 263 GLY A C 1
ATOM 2045 O O . GLY A 1 263 ? 20.222 -36.009 -45.675 1.00 83.38 263 GLY A O 1
ATOM 2046 N N . ASP A 1 264 ? 21.869 -36.473 -44.225 1.00 85.12 264 ASP A N 1
ATOM 2047 C CA . ASP A 1 264 ? 21.080 -37.372 -43.382 1.00 85.12 264 ASP A CA 1
ATOM 2048 C C . ASP A 1 264 ? 20.173 -36.568 -42.433 1.00 85.12 264 ASP A C 1
ATOM 2050 O O . ASP A 1 264 ? 20.586 -36.105 -41.364 1.00 85.12 264 ASP A O 1
ATOM 2054 N N . LEU A 1 265 ? 18.923 -36.370 -42.860 1.00 78.81 265 LEU A N 1
ATOM 2055 C CA . LEU A 1 265 ? 17.914 -35.592 -42.137 1.00 78.81 265 LEU A CA 1
ATOM 2056 C C . LEU A 1 265 ? 17.534 -36.214 -40.784 1.00 78.81 265 LEU A C 1
ATOM 2058 O O . LEU A 1 265 ? 17.068 -35.489 -39.907 1.00 78.81 265 LEU A O 1
ATOM 2062 N N . GLU A 1 266 ? 17.759 -37.516 -40.581 1.00 82.19 266 GLU A N 1
ATOM 2063 C CA . GLU A 1 266 ? 17.442 -38.191 -39.314 1.00 82.19 266 GLU A CA 1
ATOM 2064 C C . GLU A 1 266 ? 18.461 -37.890 -38.209 1.00 82.19 266 GLU A C 1
ATOM 2066 O O . GLU A 1 266 ? 18.167 -38.039 -37.022 1.00 82.19 266 GLU A O 1
ATOM 2071 N N . ARG A 1 267 ? 19.664 -37.438 -38.582 1.00 76.88 267 ARG A N 1
ATOM 2072 C CA . ARG A 1 267 ? 20.739 -37.099 -37.638 1.00 76.88 267 ARG A CA 1
ATOM 2073 C C . ARG A 1 267 ? 20.747 -35.642 -37.210 1.00 76.88 267 ARG A C 1
ATOM 2075 O O . ARG A 1 267 ? 21.512 -35.291 -36.309 1.00 76.88 267 ARG A O 1
ATOM 2082 N N . LEU A 1 268 ? 19.920 -34.799 -37.828 1.00 73.19 268 LEU A N 1
ATOM 2083 C CA . LEU A 1 268 ? 19.755 -33.428 -37.375 1.00 73.19 268 LEU A CA 1
ATOM 2084 C C . LEU A 1 268 ? 19.151 -33.456 -35.965 1.00 73.19 268 LEU A C 1
ATOM 2086 O O . LEU A 1 268 ? 18.085 -34.046 -35.770 1.00 73.19 268 LEU A O 1
ATOM 2090 N N . PRO A 1 269 ? 19.796 -32.834 -34.960 1.00 65.25 269 PRO A N 1
ATOM 2091 C CA . PRO A 1 269 ? 19.162 -32.677 -33.662 1.00 65.25 269 PRO A CA 1
ATOM 2092 C C . PRO A 1 269 ? 17.815 -31.969 -33.866 1.00 65.25 269 PRO A C 1
ATOM 2094 O O . PRO A 1 269 ? 17.720 -31.133 -34.770 1.00 65.25 269 PRO A O 1
ATOM 2097 N N . PRO A 1 270 ? 16.779 -32.268 -33.058 1.00 68.75 270 PRO A N 1
ATOM 2098 C CA . PRO A 1 270 ? 15.483 -31.599 -33.127 1.00 68.75 270 PRO A CA 1
ATOM 2099 C C . PRO A 1 270 ? 15.643 -30.125 -32.716 1.00 68.75 270 PRO A C 1
ATOM 2101 O O . PRO A 1 270 ? 15.331 -29.717 -31.602 1.00 68.75 270 PRO A O 1
ATOM 2104 N N . LEU A 1 271 ? 16.206 -29.327 -33.623 1.00 57.31 271 LEU A N 1
ATOM 2105 C CA . LEU A 1 271 ? 16.499 -27.902 -33.487 1.00 57.31 271 LEU A CA 1
ATOM 2106 C C . LEU A 1 271 ? 15.212 -27.083 -33.529 1.00 57.31 271 LEU A C 1
ATOM 2108 O O . LEU A 1 271 ? 15.134 -25.991 -32.971 1.00 57.31 271 LEU A O 1
ATO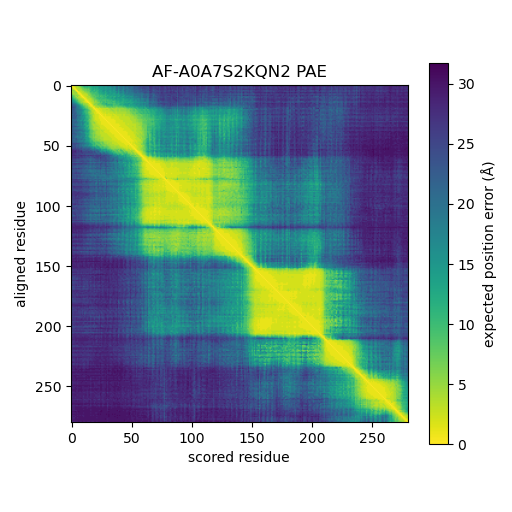M 2112 N N . TRP A 1 272 ? 14.171 -27.649 -34.127 1.00 57.78 272 TRP A N 1
ATOM 2113 C CA . TRP A 1 272 ? 12.822 -27.137 -34.039 1.00 57.78 272 TRP A CA 1
ATOM 2114 C C . TRP A 1 272 ? 12.115 -27.894 -32.925 1.00 57.78 272 TRP A C 1
ATOM 2116 O O . TRP A 1 272 ? 11.695 -29.031 -33.105 1.00 57.78 272 TRP A O 1
ATOM 2126 N N . GLY A 1 273 ? 11.977 -27.260 -31.758 1.00 51.69 273 GLY A N 1
ATOM 2127 C CA . GLY A 1 273 ? 11.268 -27.786 -30.582 1.00 51.69 273 GLY A CA 1
ATOM 2128 C C . GLY A 1 273 ? 9.770 -28.071 -30.788 1.00 51.69 273 GLY A C 1
ATOM 2129 O O . GLY A 1 273 ? 9.012 -28.118 -29.820 1.00 51.69 273 GLY A O 1
ATOM 2130 N N . GLY A 1 274 ? 9.319 -28.251 -32.029 1.00 47.34 274 GLY A N 1
ATOM 2131 C CA . GLY A 1 274 ? 8.012 -28.780 -32.357 1.00 47.34 274 GLY A CA 1
ATOM 2132 C C . GLY A 1 274 ? 8.029 -30.298 -32.231 1.00 47.34 274 GLY A C 1
ATOM 2133 O O . GLY A 1 274 ? 8.542 -30.995 -33.099 1.00 47.34 274 GLY A O 1
ATOM 2134 N N . ARG A 1 275 ? 7.393 -30.826 -31.181 1.00 46.25 275 ARG A N 1
ATOM 2135 C CA . ARG A 1 275 ? 6.919 -32.221 -31.141 1.00 46.25 275 ARG A CA 1
ATOM 2136 C C . ARG A 1 275 ? 5.739 -32.392 -32.109 1.00 46.25 275 ARG A C 1
ATOM 2138 O O . ARG A 1 275 ? 4.627 -32.687 -31.688 1.00 46.25 275 ARG A O 1
ATOM 2145 N N . GLY A 1 276 ? 5.961 -32.111 -33.385 1.00 48.88 276 GLY A N 1
ATOM 2146 C CA . GLY A 1 276 ? 4.999 -32.322 -34.453 1.00 48.88 276 GLY A CA 1
ATOM 2147 C C . GLY A 1 276 ? 5.568 -33.379 -35.374 1.00 48.88 276 GLY A C 1
ATOM 2148 O O . GLY A 1 276 ? 6.535 -33.116 -36.080 1.00 48.88 276 GLY A O 1
ATOM 2149 N N . SER A 1 277 ? 4.990 -34.574 -35.345 1.00 48.22 277 SER A N 1
ATOM 2150 C CA . SER A 1 277 ? 5.193 -35.596 -36.365 1.00 48.22 277 SER A CA 1
ATOM 2151 C C . SER A 1 277 ? 4.807 -35.012 -37.726 1.00 48.22 277 SER A C 1
ATOM 2153 O O . SER A 1 277 ? 3.627 -34.947 -38.063 1.00 48.22 277 SER A O 1
ATOM 2155 N N . PHE A 1 278 ? 5.794 -34.549 -38.489 1.00 49.22 278 PHE A N 1
ATOM 2156 C CA . PHE A 1 278 ? 5.643 -34.252 -39.908 1.00 49.22 278 PHE A CA 1
ATOM 2157 C C . PHE A 1 278 ? 5.877 -35.540 -40.693 1.00 49.22 278 PHE A C 1
ATOM 2159 O O . PHE A 1 278 ? 6.935 -35.747 -41.274 1.00 49.22 278 PHE A O 1
ATOM 2166 N N . LEU A 1 279 ? 4.880 -36.417 -40.678 1.00 46.16 279 LEU A N 1
ATOM 2167 C CA . LEU A 1 279 ? 4.694 -37.442 -41.697 1.00 46.16 279 LEU A CA 1
ATOM 2168 C C . LEU A 1 279 ? 3.185 -37.516 -41.986 1.00 46.16 279 LEU A C 1
ATOM 2170 O O . LEU A 1 279 ? 2.417 -37.590 -41.022 1.00 46.16 279 LEU A O 1
ATOM 2174 N N . PRO A 1 280 ? 2.749 -37.417 -43.256 1.00 56.22 280 PRO A N 1
ATOM 2175 C CA . PRO A 1 280 ? 1.400 -37.805 -43.656 1.00 56.22 280 PRO A CA 1
ATOM 2176 C C . PRO A 1 280 ? 1.190 -39.322 -43.553 1.00 56.22 280 PRO A C 1
ATOM 2178 O O . PRO A 1 280 ? 2.180 -40.075 -43.706 1.00 56.22 280 PRO A O 1
#

Foldseek 3Di:
DDDDDDDDDDDDDDPDDPPPVVVVVVVVVVVVVVVVVVVVVVVVVVVVVVVVVVVVVCVLDDDPVQLVVQLVVCVVCVNPLVVCCVQLVFDSVQCVVPPQPHSSSSSVCLLCVSRPPDNDVVVSVVSVVSNVVVVVVVVVVPPPPPPPPCPDQDDLVQLVVQLVLCVVVVNPLVVSCVVLVADSVLCVVPPAPHSSSVSRCLLVVSRPPPPDVVVSVVSVVVVVVVVVVVVVVPPPPVPVPCPVDDDPVNVVVVVVVCVVVVNPPVPPDCPPPDPDPPDD

Secondary structure (DSSP, 8-state):
-------PPPPPPP---THHHHHHHHHHHHHHHHHHHHHHHHHHHHHHHHHHHHHHHHTTS--HHHHHHHHHHHHHTTT-HHHHHHHHT--HHHHHHS--SSHHHHHHHHHHTTT-SS--HHHHHHHHHHHHHHHHHHHHHS---------SPPPHHHHHHHHHHHHHTTT-HHHHHHHHT--HHHHHHS--SSHHHHHHHHHTTTT-SS--HHHHHHHHHHHHHHHHHHHHHS---------SSPPHHHHHHHHHHHHHTTT-GGGS---S--------

Sequence (280 aa):
AATRSKRGRPPGLPPSQPGRLQRQRGAELRAKAAELKGMAESLLEKAGKLRAIKRRQDEGRVQQSDIEWVSQVYKDYSGDVDKLAKVCGVQRELLEKHPPKDAADFSRKILAGTYSSGASEAEKASVRHRLKEALQDKKSKLRRTTTKEMQGVASDAEVNMVAVLYTNAGGDLERIAEIIGIGAEVLQRNPPVDARDFGRKLLAGQYTEESSEAAKKNLRDQIANQLRRQVSMLRRTATREYSGEARSEDVEALAQVYLQHCGDLERLPPLWGGRGSFLP

Solvent-accessible surface area (backbone atoms only — not comparable to full-atom values): 16838 Å² total; per-residue (Å²): 137,88,82,82,81,82,80,79,79,79,83,80,77,77,82,81,70,74,66,59,63,58,52,52,53,54,51,52,53,53,52,55,51,52,53,52,50,55,52,51,52,53,50,52,53,51,51,52,52,53,53,53,53,51,53,64,61,52,75,74,55,86,48,70,70,57,34,56,49,44,19,47,55,36,57,76,53,72,68,43,58,72,60,48,19,66,74,61,72,36,57,56,68,46,46,70,76,54,64,60,89,45,40,59,50,38,21,50,38,55,74,71,27,74,46,43,97,54,88,46,68,66,53,45,50,50,45,54,48,54,53,52,47,57,44,53,54,49,58,69,66,48,70,83,73,75,73,67,77,73,86,58,79,77,52,71,69,60,22,50,59,45,14,50,56,36,59,74,48,71,69,40,56,62,60,48,16,65,75,72,71,41,65,44,69,48,49,67,75,60,63,59,90,43,43,57,49,38,19,49,41,51,76,71,43,73,62,46,91,63,81,44,71,65,52,50,49,50,51,51,53,50,51,53,51,50,52,53,49,49,59,66,64,49,68,82,70,77,75,73,76,78,80,85,64,80,50,69,68,60,51,50,52,51,50,50,54,38,58,75,50,73,68,46,72,84,73,55,71,79,81,62,85,63,96,62,86,90,68,136

Mean predicted aligned error: 18.49 Å